Protein AF-A0A2G6D043-F1 (afdb_monomer_lite)

Structure (mmCIF, N/CA/C/O backbone):
data_AF-A0A2G6D043-F1
#
_entry.id   AF-A0A2G6D043-F1
#
loop_
_atom_site.group_PDB
_atom_site.id
_atom_site.type_symbol
_atom_site.label_atom_id
_atom_site.label_alt_id
_atom_site.label_comp_id
_atom_site.label_asym_id
_atom_site.label_entity_id
_atom_site.label_seq_id
_atom_site.pdbx_PDB_ins_code
_atom_site.Cartn_x
_atom_site.Cartn_y
_atom_site.Cartn_z
_atom_site.occupancy
_atom_site.B_iso_or_equiv
_atom_site.auth_seq_id
_atom_site.auth_comp_id
_atom_site.auth_asym_id
_atom_site.auth_atom_id
_atom_site.pdbx_PDB_model_num
ATOM 1 N N . MET A 1 1 ? 28.799 -18.979 -7.593 1.00 38.47 1 MET A N 1
ATOM 2 C CA . MET A 1 1 ? 29.351 -18.152 -8.686 1.00 38.47 1 MET A CA 1
ATOM 3 C C . MET A 1 1 ? 28.304 -18.105 -9.780 1.00 38.47 1 MET A C 1
ATOM 5 O O . MET A 1 1 ? 28.088 -19.126 -10.415 1.00 38.47 1 MET A O 1
ATOM 9 N N . GLN A 1 2 ? 27.586 -16.988 -9.928 1.00 41.03 2 GLN A N 1
ATOM 10 C CA . GLN A 1 2 ? 26.780 -16.764 -11.129 1.00 41.03 2 GLN A CA 1
ATOM 11 C C . GLN A 1 2 ? 27.764 -16.574 -12.282 1.00 41.03 2 GLN A C 1
ATOM 13 O O . GLN A 1 2 ? 28.622 -15.695 -12.222 1.00 41.03 2 GLN A O 1
ATOM 18 N N . THR A 1 3 ? 27.696 -17.442 -13.284 1.00 40.44 3 THR A N 1
ATOM 19 C CA . THR A 1 3 ? 28.324 -17.183 -14.575 1.00 40.44 3 THR A CA 1
ATOM 20 C C . THR A 1 3 ? 27.702 -15.899 -15.109 1.00 40.44 3 THR A C 1
ATOM 22 O O . THR A 1 3 ? 26.493 -15.847 -15.325 1.00 40.44 3 THR A O 1
ATOM 25 N N . PHE A 1 4 ? 28.503 -14.843 -15.259 1.00 45.12 4 PHE A N 1
ATOM 26 C CA . PHE A 1 4 ? 28.121 -13.713 -16.097 1.00 45.12 4 PHE A CA 1
ATOM 27 C C . PHE A 1 4 ? 27.940 -14.286 -17.504 1.00 45.12 4 PHE A C 1
ATOM 29 O O . PHE A 1 4 ? 28.920 -14.537 -18.205 1.00 45.12 4 PHE A O 1
ATOM 36 N N . ASN A 1 5 ? 26.699 -14.597 -17.874 1.00 60.41 5 ASN A N 1
ATOM 37 C CA . ASN A 1 5 ? 26.385 -14.905 -19.256 1.00 60.41 5 ASN A CA 1
ATOM 38 C C . ASN A 1 5 ? 26.592 -13.602 -20.016 1.00 60.41 5 ASN A C 1
ATOM 40 O O . ASN A 1 5 ? 25.910 -12.611 -19.746 1.00 60.41 5 ASN A O 1
ATOM 44 N N . TYR A 1 6 ? 27.583 -13.589 -20.904 1.00 62.97 6 TYR A N 1
ATOM 45 C CA . TYR A 1 6 ? 27.715 -12.504 -21.861 1.00 62.97 6 TYR A CA 1
ATOM 46 C C . TYR A 1 6 ? 26.389 -12.371 -22.619 1.00 62.97 6 TYR A C 1
ATOM 48 O O . TYR A 1 6 ? 25.783 -13.401 -22.928 1.00 62.97 6 TYR A O 1
ATOM 56 N N . PRO A 1 7 ? 25.911 -11.140 -22.870 1.00 73.62 7 PRO A N 1
ATOM 57 C CA . PRO A 1 7 ? 24.719 -10.953 -23.679 1.00 73.62 7 PRO A CA 1
ATOM 58 C C . PRO A 1 7 ? 24.947 -11.606 -25.040 1.00 73.62 7 PRO A C 1
ATOM 60 O O . PRO A 1 7 ? 26.028 -11.468 -25.620 1.00 73.62 7 PRO A O 1
ATOM 63 N N . ASP A 1 8 ? 23.937 -12.329 -25.521 1.00 82.12 8 ASP A N 1
ATOM 64 C CA . ASP A 1 8 ? 23.983 -12.919 -26.852 1.00 82.12 8 ASP A CA 1
ATOM 65 C C . ASP A 1 8 ? 24.236 -11.805 -27.867 1.00 82.12 8 ASP A C 1
ATOM 67 O O . ASP A 1 8 ? 23.548 -10.779 -27.877 1.00 82.12 8 ASP A O 1
ATOM 71 N N . ILE A 1 9 ? 25.271 -11.989 -28.688 1.00 83.50 9 ILE A N 1
ATOM 72 C CA . ILE A 1 9 ? 25.598 -11.030 -29.736 1.00 83.50 9 ILE A CA 1
ATOM 73 C C . ILE A 1 9 ? 24.473 -11.127 -30.772 1.00 83.50 9 ILE A C 1
ATOM 75 O O . ILE A 1 9 ? 24.285 -12.203 -31.344 1.00 83.50 9 ILE A O 1
ATOM 79 N N . PRO A 1 10 ? 23.712 -10.045 -31.006 1.00 83.31 10 PRO A N 1
ATOM 80 C CA . PRO A 1 10 ? 22.609 -10.072 -31.945 1.00 83.31 10 PRO A CA 1
ATOM 81 C C . PRO A 1 10 ? 23.137 -10.316 -33.357 1.00 83.31 10 PRO A C 1
ATOM 83 O O . PRO A 1 10 ? 24.161 -9.760 -33.770 1.00 83.31 10 PRO A O 1
ATOM 86 N N . GLU A 1 11 ? 22.404 -11.132 -34.107 1.00 86.62 11 GLU A N 1
ATOM 87 C CA . GLU A 1 11 ? 22.638 -11.304 -35.535 1.00 86.62 11 GLU A CA 1
ATOM 88 C C . GLU A 1 11 ? 22.505 -9.944 -36.248 1.00 86.62 11 GLU A C 1
ATOM 90 O O . GLU A 1 11 ? 21.675 -9.119 -35.848 1.00 86.62 11 GLU A O 1
ATOM 95 N N . PRO A 1 12 ? 23.253 -9.692 -37.338 1.00 85.88 12 PRO A N 1
ATOM 96 C CA . PRO A 1 12 ? 23.151 -8.446 -38.100 1.00 85.88 12 PRO A CA 1
ATOM 97 C C . PRO A 1 12 ? 21.708 -8.047 -38.452 1.00 85.88 12 PRO A C 1
ATOM 99 O O . PRO A 1 12 ? 21.357 -6.875 -38.372 1.00 85.88 12 PRO A O 1
ATOM 102 N N . ALA A 1 13 ? 20.847 -9.026 -38.757 1.00 86.75 13 ALA A N 1
ATOM 103 C CA . ALA A 1 13 ? 19.435 -8.829 -39.106 1.00 86.75 13 ALA A CA 1
ATOM 104 C C . ALA A 1 13 ? 18.555 -8.258 -37.985 1.00 86.75 13 ALA A C 1
ATOM 106 O O . ALA A 1 13 ? 17.437 -7.792 -38.251 1.00 86.75 13 ALA A O 1
ATOM 107 N N . GLU A 1 14 ? 19.036 -8.296 -36.745 1.00 86.19 14 GLU A N 1
ATOM 108 C CA . GLU A 1 14 ? 18.379 -7.698 -35.586 1.00 86.19 14 GLU A CA 1
ATOM 109 C C . GLU A 1 14 ? 18.854 -6.276 -35.290 1.00 86.19 14 GLU A C 1
ATOM 111 O O . GLU A 1 14 ? 18.197 -5.579 -34.521 1.00 86.19 14 GLU A O 1
ATOM 116 N N . LEU A 1 15 ? 19.968 -5.853 -35.891 1.00 88.50 15 LEU A N 1
ATOM 117 C CA . LEU A 1 15 ? 20.587 -4.560 -35.643 1.00 88.50 15 LEU A CA 1
ATOM 118 C C . LEU A 1 15 ? 20.152 -3.532 -36.683 1.00 88.50 15 LEU A C 1
ATOM 120 O O . LEU A 1 15 ? 20.184 -3.777 -37.894 1.00 88.50 15 LEU A O 1
ATOM 124 N N . THR A 1 16 ? 19.794 -2.352 -36.192 1.00 90.19 16 THR A N 1
ATOM 125 C CA . THR A 1 16 ? 19.441 -1.199 -37.016 1.00 90.19 16 THR A CA 1
ATOM 126 C C . THR A 1 16 ? 20.596 -0.206 -37.041 1.00 90.19 16 THR A C 1
ATOM 128 O O . THR A 1 16 ? 20.980 0.342 -36.005 1.00 90.19 16 THR A O 1
ATOM 131 N N . ILE A 1 17 ? 21.136 0.030 -38.236 1.00 90.62 17 ILE A N 1
ATOM 132 C CA . ILE A 1 17 ? 22.213 0.984 -38.492 1.00 90.62 17 ILE A CA 1
ATOM 133 C C . ILE A 1 17 ? 21.617 2.279 -39.036 1.00 90.62 17 ILE A C 1
ATOM 135 O O . ILE A 1 17 ? 20.932 2.257 -40.059 1.00 90.62 17 ILE A O 1
ATOM 139 N N . LEU A 1 18 ? 21.932 3.405 -38.396 1.00 89.56 18 LEU A N 1
ATOM 140 C CA . LEU A 1 18 ? 21.772 4.727 -39.001 1.00 89.56 18 LEU A CA 1
ATOM 141 C C . LEU A 1 18 ? 23.058 5.094 -39.741 1.00 89.56 18 LEU A C 1
ATOM 143 O O . LEU A 1 18 ? 24.099 5.255 -39.106 1.00 89.56 18 LEU A O 1
ATOM 147 N N . LEU A 1 19 ? 22.991 5.234 -41.062 1.00 88.19 19 LEU A N 1
ATOM 148 C CA . LEU A 1 19 ? 24.090 5.748 -41.875 1.00 88.19 19 LEU A CA 1
ATOM 149 C C . LEU A 1 19 ? 23.854 7.226 -42.178 1.00 88.19 19 LEU A C 1
ATOM 151 O O . LEU A 1 19 ? 22.889 7.592 -42.852 1.00 88.19 19 LEU A O 1
ATOM 155 N N . VAL A 1 20 ? 24.749 8.064 -41.670 1.00 84.50 20 VAL A N 1
ATOM 156 C CA . VAL A 1 20 ? 24.679 9.520 -41.777 1.00 84.50 20 VAL A CA 1
ATOM 157 C C . VAL A 1 20 ? 25.546 9.992 -42.933 1.00 84.50 20 VAL A C 1
ATOM 159 O O . VAL A 1 20 ? 26.687 9.549 -43.063 1.00 84.50 20 VAL A O 1
ATOM 162 N N . ASN A 1 21 ? 25.006 10.936 -43.710 1.00 74.81 21 ASN A N 1
ATOM 163 C CA . ASN A 1 21 ? 25.604 11.535 -44.902 1.00 74.81 21 ASN A CA 1
ATOM 164 C C . ASN A 1 21 ? 25.759 10.547 -46.077 1.00 74.81 21 ASN A C 1
ATOM 166 O O . ASN A 1 21 ? 26.801 10.462 -46.722 1.00 74.81 21 ASN A O 1
ATOM 170 N N . SER A 1 22 ? 24.695 9.799 -46.393 1.00 62.53 22 SER A N 1
ATOM 171 C CA . SER A 1 22 ? 24.727 8.738 -47.414 1.00 62.53 22 SER A CA 1
ATOM 172 C C . SER A 1 22 ? 24.758 9.220 -48.880 1.00 62.53 22 SER A C 1
ATOM 174 O O . SER A 1 22 ? 24.741 8.405 -49.802 1.00 62.53 22 SER A O 1
ATOM 176 N N . SER A 1 23 ? 24.825 10.526 -49.152 1.00 62.44 23 SER A N 1
ATOM 177 C CA . SER A 1 23 ? 24.846 11.069 -50.522 1.00 62.44 23 SER A CA 1
ATOM 178 C C . SER A 1 23 ? 26.251 11.337 -51.076 1.00 62.44 23 SER A C 1
ATOM 180 O O . SER A 1 23 ? 26.372 11.917 -52.155 1.00 62.44 23 SER A O 1
ATOM 182 N N . GLN A 1 24 ? 27.316 10.941 -50.369 1.00 66.19 24 GLN A N 1
ATOM 183 C CA . GLN A 1 24 ? 28.692 11.153 -50.834 1.00 66.19 24 GLN A CA 1
ATOM 184 C C . GLN A 1 24 ? 28.992 10.419 -52.149 1.00 66.19 24 GLN A C 1
ATOM 186 O O . GLN A 1 24 ? 28.557 9.284 -52.362 1.00 66.19 24 GLN A O 1
ATOM 191 N N . SER A 1 25 ? 29.768 11.076 -53.018 1.00 64.31 25 SER A N 1
ATOM 192 C CA . SER A 1 25 ? 30.173 10.556 -54.329 1.00 64.31 25 SER A CA 1
ATOM 193 C C . SER A 1 25 ? 31.160 9.388 -54.253 1.00 64.31 25 SER A C 1
ATOM 195 O O . SER A 1 25 ? 31.166 8.563 -55.164 1.00 64.31 25 SER A O 1
ATOM 197 N N . ASP A 1 26 ? 31.963 9.309 -53.187 1.00 68.81 26 ASP A N 1
ATOM 198 C CA . ASP A 1 26 ? 32.896 8.209 -52.906 1.00 68.81 26 ASP A CA 1
ATOM 199 C C . ASP A 1 26 ? 32.740 7.758 -51.438 1.00 68.81 26 ASP A C 1
ATOM 201 O O . ASP A 1 26 ? 33.397 8.300 -50.551 1.00 68.81 26 ASP A O 1
ATOM 205 N N . PRO A 1 27 ? 31.796 6.846 -51.137 1.00 76.50 27 PRO A N 1
ATOM 206 C CA . PRO A 1 27 ? 31.501 6.462 -49.761 1.00 76.50 27 PRO A CA 1
ATOM 207 C C . PRO A 1 27 ? 32.602 5.583 -49.161 1.00 76.50 27 PRO A C 1
ATOM 209 O O . PRO A 1 27 ? 32.996 4.569 -49.742 1.00 76.50 27 PRO A O 1
ATOM 212 N N . ILE A 1 28 ? 33.043 5.932 -47.950 1.00 77.19 28 ILE A N 1
ATOM 213 C CA . ILE A 1 28 ? 34.073 5.191 -47.206 1.00 77.19 28 ILE A CA 1
ATOM 214 C C . ILE A 1 28 ? 33.544 3.814 -46.774 1.00 77.19 28 ILE A C 1
ATOM 216 O O . ILE A 1 28 ? 34.269 2.816 -46.807 1.00 77.19 28 ILE A O 1
ATOM 220 N N . VAL A 1 29 ? 32.268 3.735 -46.397 1.00 82.44 29 VAL A N 1
ATOM 221 C CA . VAL A 1 29 ? 31.579 2.502 -46.025 1.00 82.44 29 VAL A CA 1
ATOM 222 C C . VAL A 1 29 ? 30.661 2.057 -47.162 1.00 82.44 29 VAL A C 1
ATOM 224 O O . VAL A 1 29 ? 29.702 2.720 -47.551 1.00 82.44 29 VAL A O 1
ATOM 227 N N . ASN A 1 30 ? 30.918 0.859 -47.687 1.00 83.12 30 ASN A N 1
ATOM 228 C CA . ASN A 1 30 ? 30.107 0.299 -48.762 1.00 83.12 30 ASN A CA 1
ATOM 229 C C . ASN A 1 30 ? 28.715 -0.129 -48.249 1.00 83.12 30 ASN A C 1
ATOM 231 O O . ASN A 1 30 ? 28.586 -1.109 -47.514 1.00 83.12 30 ASN A O 1
ATOM 235 N N . ARG A 1 31 ? 27.665 0.570 -48.695 1.00 84.44 31 ARG A N 1
ATOM 236 C CA . ARG A 1 31 ? 26.256 0.316 -48.328 1.00 84.44 31 ARG A CA 1
ATOM 237 C C . ARG A 1 31 ? 25.794 -1.091 -48.672 1.00 84.44 31 ARG A C 1
ATOM 239 O O . ARG A 1 31 ? 25.204 -1.764 -47.830 1.00 84.44 31 ARG A O 1
ATOM 246 N N . GLN A 1 32 ? 26.123 -1.558 -49.877 1.00 80.94 32 GLN A N 1
ATOM 247 C CA . GLN A 1 32 ? 25.756 -2.900 -50.325 1.00 80.94 32 GLN A CA 1
ATOM 248 C C . GLN A 1 32 ? 26.338 -3.956 -49.386 1.00 80.94 32 GLN A C 1
ATOM 250 O O . GLN A 1 32 ? 25.669 -4.924 -49.066 1.00 80.94 32 GLN A O 1
ATOM 255 N N . ARG A 1 33 ? 27.538 -3.725 -48.845 1.00 81.88 33 ARG A N 1
ATOM 256 C CA . ARG A 1 33 ? 28.165 -4.632 -47.880 1.00 81.88 33 ARG A CA 1
ATOM 257 C C . ARG A 1 33 ? 27.431 -4.693 -46.539 1.00 81.88 33 ARG A C 1
ATOM 259 O O . ARG A 1 33 ? 27.402 -5.755 -45.924 1.00 81.88 33 ARG A O 1
ATOM 266 N N . LEU A 1 34 ? 26.864 -3.581 -46.068 1.00 85.06 34 LEU A N 1
ATOM 267 C CA . LEU A 1 34 ? 26.033 -3.577 -44.858 1.00 85.06 34 LEU A CA 1
ATOM 268 C C . LEU A 1 34 ? 24.732 -4.355 -45.101 1.00 85.06 34 LEU A C 1
ATOM 270 O O . LEU A 1 34 ? 24.335 -5.171 -44.273 1.00 85.06 34 LEU A O 1
ATOM 274 N N . VAL A 1 35 ? 24.115 -4.167 -46.267 1.00 84.44 35 VAL A N 1
ATOM 275 C CA . VAL A 1 35 ? 22.902 -4.898 -46.659 1.00 84.44 35 VAL A CA 1
ATOM 276 C C . VAL A 1 35 ? 23.183 -6.393 -46.839 1.00 84.44 35 VAL A C 1
ATOM 278 O O . VAL A 1 35 ? 22.470 -7.218 -46.273 1.00 84.44 35 VAL A O 1
ATOM 281 N N . ASP A 1 36 ? 24.253 -6.755 -47.547 1.00 84.12 36 ASP A N 1
ATOM 282 C CA . ASP A 1 36 ? 24.693 -8.144 -47.749 1.00 84.12 36 ASP A CA 1
ATOM 283 C C . ASP A 1 36 ? 25.102 -8.806 -46.426 1.00 84.12 36 ASP A C 1
ATOM 285 O O . ASP A 1 36 ? 24.928 -10.009 -46.237 1.00 84.12 36 ASP A O 1
ATOM 289 N N . GLY A 1 37 ? 25.628 -8.009 -45.490 1.00 81.38 37 GLY A N 1
ATOM 290 C CA . GLY A 1 37 ? 25.906 -8.418 -44.118 1.00 81.38 37 GLY A CA 1
ATOM 291 C C . GLY A 1 37 ? 24.650 -8.653 -43.279 1.00 81.38 37 GLY A C 1
ATOM 292 O O . GLY A 1 37 ? 24.769 -9.192 -42.186 1.00 81.38 37 GLY A O 1
ATOM 293 N N . GLY A 1 38 ? 23.468 -8.282 -43.779 1.00 86.25 38 GLY A N 1
ATOM 294 C CA . GLY A 1 38 ? 22.169 -8.520 -43.156 1.00 86.25 38 GLY A CA 1
ATOM 295 C C . GLY A 1 38 ? 21.661 -7.387 -42.267 1.00 86.25 38 GLY A C 1
ATOM 296 O O . GLY A 1 38 ? 20.597 -7.543 -41.683 1.00 86.25 38 GLY A O 1
ATOM 297 N N . TYR A 1 39 ? 22.368 -6.261 -42.149 1.00 89.25 39 TYR A N 1
ATOM 298 C CA . TYR A 1 39 ? 21.954 -5.155 -41.280 1.00 89.25 39 TYR A CA 1
ATOM 299 C C . TYR A 1 39 ? 20.717 -4.424 -41.808 1.00 89.25 39 TYR A C 1
ATOM 301 O O . TYR A 1 39 ? 20.553 -4.234 -43.016 1.00 89.25 39 TYR A O 1
ATOM 309 N N . ARG A 1 40 ? 19.867 -3.931 -40.898 1.00 90.56 40 ARG A N 1
ATOM 310 C CA . ARG A 1 40 ? 18.771 -3.025 -41.270 1.00 90.56 40 ARG A CA 1
ATOM 311 C C . ARG A 1 40 ? 19.319 -1.614 -41.396 1.00 90.56 40 ARG A C 1
ATOM 313 O O . ARG A 1 40 ? 19.638 -0.984 -40.393 1.00 90.56 40 ARG A O 1
ATOM 320 N N . LEU A 1 41 ? 19.436 -1.130 -42.626 1.00 90.00 41 LEU A N 1
ATOM 321 C CA . LEU A 1 41 ? 20.003 0.182 -42.909 1.00 90.00 41 LEU A CA 1
ATOM 322 C C . LEU A 1 41 ? 18.908 1.250 -42.979 1.00 90.00 41 LEU A C 1
ATOM 324 O O . LEU A 1 41 ? 17.922 1.097 -43.699 1.00 90.00 41 LEU A O 1
ATOM 328 N N . ILE A 1 42 ? 19.106 2.340 -42.246 1.00 88.62 42 ILE A N 1
ATOM 329 C CA . ILE A 1 42 ? 18.344 3.580 -42.364 1.00 88.62 42 ILE A CA 1
ATOM 330 C C . ILE A 1 42 ? 19.342 4.669 -42.739 1.00 88.62 42 ILE A C 1
ATOM 332 O O . ILE A 1 42 ? 20.356 4.846 -42.070 1.00 88.62 42 ILE A O 1
ATOM 336 N N . GLU A 1 43 ? 19.062 5.384 -43.819 1.00 87.31 43 GLU A N 1
ATOM 337 C CA . GLU A 1 43 ? 19.954 6.406 -44.354 1.00 87.31 43 GLU A CA 1
ATOM 338 C C . GLU A 1 43 ? 19.428 7.808 -44.057 1.00 87.31 43 GLU A C 1
ATOM 340 O O . GLU A 1 43 ? 18.223 8.053 -44.120 1.00 87.31 43 GLU A O 1
ATOM 345 N N . CYS A 1 44 ? 20.342 8.728 -43.755 1.00 83.31 44 CYS A N 1
ATOM 346 C CA . CYS A 1 44 ? 20.042 10.138 -43.548 1.00 83.31 44 CYS A CA 1
ATOM 347 C C . CYS A 1 44 ? 21.047 10.992 -44.325 1.00 83.31 44 CYS A C 1
ATOM 349 O O . CYS A 1 44 ? 22.250 10.915 -44.079 1.00 83.31 44 CYS A O 1
ATOM 351 N N . THR A 1 45 ? 20.562 11.807 -45.262 1.00 74.75 45 THR A N 1
ATOM 352 C CA . THR A 1 45 ? 21.391 12.707 -46.085 1.00 74.75 45 THR A CA 1
ATOM 353 C C . THR A 1 45 ? 21.348 14.159 -45.615 1.00 74.75 45 THR A C 1
ATOM 355 O O . THR A 1 45 ? 22.228 14.932 -45.976 1.00 74.75 45 THR A O 1
ATOM 358 N N . ASP A 1 46 ? 20.338 14.534 -44.827 1.00 70.62 46 ASP A N 1
ATOM 359 C CA . ASP A 1 46 ? 20.156 15.890 -44.304 1.00 70.62 46 ASP A CA 1
ATOM 360 C C . ASP A 1 46 ? 20.695 15.985 -42.866 1.00 70.62 46 ASP A C 1
ATOM 362 O O . ASP A 1 46 ? 20.364 15.167 -42.003 1.00 70.62 46 ASP A O 1
ATOM 366 N N . THR A 1 47 ? 21.553 16.973 -42.607 1.00 64.38 47 THR A N 1
ATOM 367 C CA . THR A 1 47 ? 22.149 17.219 -41.287 1.00 64.38 47 THR A CA 1
ATOM 368 C C . THR A 1 47 ? 21.130 17.721 -40.262 1.00 64.38 47 THR A C 1
ATOM 370 O O . THR A 1 47 ? 21.325 17.517 -39.063 1.00 64.38 47 THR A O 1
ATOM 373 N N . VAL A 1 48 ? 20.028 18.335 -40.705 1.00 65.94 48 VAL A N 1
ATOM 374 C CA . VAL A 1 48 ? 18.942 18.808 -39.835 1.00 65.94 48 VAL A CA 1
ATOM 375 C C . VAL A 1 48 ? 18.074 17.639 -39.373 1.00 65.94 48 VAL A C 1
ATOM 377 O O . VAL A 1 48 ? 17.822 17.496 -38.173 1.00 65.94 48 VAL A O 1
ATOM 380 N N . ASP A 1 49 ? 17.674 16.763 -40.299 1.00 68.12 49 ASP A N 1
ATOM 381 C CA . ASP A 1 49 ? 16.912 15.551 -39.970 1.00 68.12 49 ASP A CA 1
ATOM 382 C C . ASP A 1 49 ? 17.738 14.615 -39.083 1.00 68.12 49 ASP A C 1
ATOM 384 O O . ASP A 1 49 ? 17.213 14.018 -38.138 1.00 68.12 49 ASP A O 1
ATOM 388 N N . PHE A 1 50 ? 19.053 14.568 -39.306 1.00 69.12 50 PHE A N 1
ATOM 389 C CA . PHE A 1 50 ? 19.983 13.771 -38.522 1.00 69.12 50 PHE A CA 1
ATOM 390 C C . PHE A 1 50 ? 19.873 14.032 -37.007 1.00 69.12 50 PHE A C 1
ATOM 392 O O . PHE A 1 50 ? 19.710 13.081 -36.242 1.00 69.12 50 PHE A O 1
ATOM 399 N N . SER A 1 51 ? 19.912 15.293 -36.559 1.00 66.88 51 SER A N 1
ATOM 400 C CA . SER A 1 51 ? 19.879 15.618 -35.122 1.00 66.88 51 SER A CA 1
ATOM 401 C C . SER A 1 51 ? 18.577 15.181 -34.448 1.00 66.88 51 SER A C 1
ATOM 403 O O . SER A 1 51 ? 18.572 14.835 -33.266 1.00 66.88 51 SER A O 1
ATOM 405 N N . SER A 1 52 ? 17.475 15.149 -35.203 1.00 71.19 52 SER A N 1
ATOM 406 C CA . SER A 1 52 ? 16.193 14.636 -34.716 1.00 71.19 52 SER A CA 1
ATOM 407 C C . SER A 1 52 ? 16.160 13.104 -34.672 1.00 71.19 52 SER A C 1
ATOM 409 O O . SER A 1 52 ? 15.694 12.527 -33.691 1.00 71.19 52 SER A O 1
ATOM 411 N N . MET A 1 53 ? 16.727 12.440 -35.684 1.00 74.44 53 MET A N 1
ATOM 412 C CA . MET A 1 53 ? 16.751 10.982 -35.789 1.00 74.44 53 MET A CA 1
ATOM 413 C C . MET A 1 53 ? 17.725 10.344 -34.799 1.00 74.44 53 MET A C 1
ATOM 415 O O . MET A 1 53 ? 17.380 9.360 -34.154 1.00 74.44 53 MET A O 1
ATOM 419 N N . ALA A 1 54 ? 18.929 10.888 -34.635 1.00 66.75 54 ALA A N 1
ATOM 420 C CA . ALA A 1 54 ? 19.951 10.304 -33.767 1.00 66.75 54 ALA A CA 1
ATOM 421 C C . ALA A 1 54 ? 19.573 10.325 -32.281 1.00 66.75 54 ALA A C 1
ATOM 423 O O . ALA A 1 54 ? 20.070 9.508 -31.507 1.00 66.75 54 ALA A O 1
ATOM 424 N N . ALA A 1 55 ? 18.674 11.232 -31.894 1.00 66.81 55 ALA A N 1
ATOM 425 C CA . ALA A 1 55 ? 18.089 11.286 -30.561 1.00 66.81 55 ALA A CA 1
ATOM 426 C C . ALA A 1 55 ? 17.069 10.159 -30.308 1.00 66.81 55 ALA A C 1
ATOM 428 O O . ALA A 1 55 ? 16.724 9.884 -29.157 1.00 66.81 55 ALA A O 1
ATOM 429 N N . GLU A 1 56 ? 16.573 9.490 -31.354 1.00 68.94 56 GLU A N 1
ATOM 430 C CA . GLU A 1 56 ? 15.634 8.388 -31.192 1.00 68.94 56 GLU A CA 1
ATOM 431 C C . GLU A 1 56 ? 16.349 7.106 -30.723 1.00 68.94 56 GLU A C 1
ATOM 433 O O . GLU A 1 56 ? 17.301 6.643 -31.356 1.00 68.94 56 GLU A O 1
ATOM 438 N N . PRO A 1 57 ? 15.845 6.424 -29.679 1.00 66.38 57 PRO A N 1
ATOM 439 C CA . PRO A 1 57 ? 16.481 5.237 -29.102 1.00 66.38 57 PRO A CA 1
ATOM 440 C C . PRO A 1 57 ? 16.317 3.961 -29.955 1.00 66.38 57 PRO A C 1
ATOM 442 O O . PRO A 1 57 ? 16.448 2.854 -29.435 1.00 66.38 57 PRO A O 1
ATOM 445 N N . LYS A 1 58 ? 15.993 4.080 -31.249 1.00 80.50 58 LYS A N 1
ATOM 446 C CA . LYS A 1 58 ? 15.702 2.944 -32.144 1.00 80.50 58 LYS A CA 1
ATOM 447 C C . LYS A 1 58 ? 16.923 2.389 -32.880 1.00 80.50 58 LYS A C 1
ATOM 449 O O . LYS A 1 58 ? 16.814 1.339 -33.502 1.00 80.50 58 LYS A O 1
ATOM 454 N N . PHE A 1 59 ? 18.048 3.098 -32.840 1.00 86.56 59 PHE A N 1
ATOM 455 C CA . PHE A 1 59 ? 19.271 2.705 -33.533 1.00 86.56 59 PHE A CA 1
ATOM 456 C C . PHE A 1 59 ? 20.212 1.950 -32.601 1.00 86.56 59 PHE A C 1
ATOM 458 O O . PHE A 1 59 ? 20.396 2.336 -31.443 1.00 86.56 59 PHE A O 1
ATOM 465 N N . ASP A 1 60 ? 20.805 0.881 -33.122 1.00 87.31 60 ASP A N 1
ATOM 466 C CA . ASP A 1 60 ? 21.745 0.038 -32.387 1.00 87.31 60 ASP A CA 1
ATOM 467 C C . ASP A 1 60 ? 23.199 0.408 -32.696 1.00 87.31 60 ASP A C 1
ATOM 469 O O . ASP A 1 60 ? 24.071 0.248 -31.847 1.00 87.31 60 ASP A O 1
ATOM 473 N N . ILE A 1 61 ? 23.460 0.904 -33.908 1.00 89.12 61 ILE A N 1
ATOM 474 C CA . ILE A 1 61 ? 24.768 1.389 -34.357 1.00 89.12 61 ILE A CA 1
ATOM 475 C C . ILE A 1 61 ? 24.543 2.644 -35.203 1.00 89.12 61 ILE A C 1
ATOM 477 O O . ILE A 1 61 ? 23.599 2.715 -35.993 1.00 89.12 61 ILE A O 1
ATOM 481 N N . ILE A 1 62 ? 25.430 3.623 -35.072 1.00 88.12 62 ILE A N 1
ATOM 482 C CA . ILE A 1 62 ? 25.453 4.807 -35.931 1.00 88.12 62 ILE A CA 1
ATOM 483 C C . ILE A 1 62 ? 26.765 4.820 -36.698 1.00 88.12 62 ILE A C 1
ATOM 485 O O . ILE A 1 62 ? 27.830 4.643 -36.118 1.00 88.12 62 ILE A O 1
ATOM 489 N N . ILE A 1 63 ? 26.698 5.023 -38.006 1.00 89.12 63 ILE A N 1
ATOM 490 C CA . ILE A 1 63 ? 27.868 5.210 -38.857 1.00 89.12 63 ILE A CA 1
ATOM 491 C C . ILE A 1 63 ? 27.811 6.628 -39.401 1.00 89.12 63 ILE A C 1
ATOM 493 O O . ILE A 1 63 ? 26.825 7.019 -40.021 1.00 89.12 63 ILE A O 1
ATOM 497 N N . VAL A 1 64 ? 28.871 7.389 -39.159 1.00 86.75 64 VAL A N 1
ATOM 498 C CA . VAL A 1 64 ? 28.992 8.777 -39.589 1.00 86.75 64 VAL A CA 1
ATOM 499 C C . VAL A 1 64 ? 30.085 8.890 -40.636 1.00 86.75 64 VAL A C 1
ATOM 501 O O . VAL A 1 64 ? 31.253 8.631 -40.344 1.00 86.75 64 VAL A O 1
ATOM 504 N N . GLU A 1 65 ? 29.697 9.308 -41.839 1.00 85.69 65 GLU A N 1
ATOM 505 C CA . GLU A 1 65 ? 30.611 9.702 -42.912 1.00 85.69 65 GLU A CA 1
ATOM 506 C C . GLU A 1 65 ? 30.653 11.243 -42.961 1.00 85.69 65 GLU A C 1
ATOM 508 O O . GLU A 1 65 ? 29.797 11.868 -43.585 1.00 85.69 65 GLU A O 1
ATOM 513 N N . PRO A 1 66 ? 31.571 11.930 -42.261 1.00 79.38 66 PRO A N 1
ATOM 514 C CA . PRO A 1 66 ? 31.633 13.389 -42.325 1.00 79.38 66 PRO A CA 1
ATOM 515 C C . PRO A 1 66 ? 31.959 13.872 -43.752 1.00 79.38 66 PRO A C 1
ATOM 517 O O . PRO A 1 66 ? 32.607 13.145 -44.509 1.00 79.38 66 PRO A O 1
ATOM 520 N N . PRO A 1 67 ? 31.530 15.087 -44.141 1.00 76.50 67 PRO A N 1
ATOM 521 C CA . PRO A 1 67 ? 31.922 15.681 -45.420 1.00 76.50 67 PRO A CA 1
ATOM 522 C C . PRO A 1 67 ? 33.443 15.906 -45.496 1.00 76.50 67 PRO A C 1
ATOM 524 O O . PRO A 1 67 ? 34.088 16.117 -44.472 1.00 76.50 67 PRO A O 1
ATOM 527 N N . GLU A 1 68 ? 34.013 15.898 -46.708 1.00 71.75 68 GLU A N 1
ATOM 528 C CA . GLU A 1 68 ? 35.454 16.146 -46.919 1.00 71.75 68 GLU A CA 1
ATOM 529 C C . GLU A 1 68 ? 35.877 17.571 -46.518 1.00 71.75 68 GLU A C 1
ATOM 531 O O . GLU A 1 68 ? 36.996 17.784 -46.056 1.00 71.75 68 GLU A O 1
ATOM 536 N N . GLU A 1 69 ? 34.971 18.542 -46.661 1.00 70.69 69 GLU A N 1
ATOM 537 C CA . GLU A 1 69 ? 35.165 19.936 -46.263 1.00 70.69 69 GLU A CA 1
ATOM 538 C C . GLU A 1 69 ? 34.258 20.291 -45.071 1.00 70.69 69 GLU A C 1
ATOM 540 O O . GLU A 1 69 ? 33.124 19.824 -44.972 1.00 70.69 69 GLU A O 1
ATOM 545 N N . ASN A 1 70 ? 34.732 21.173 -44.183 1.00 72.06 70 ASN A N 1
ATOM 546 C CA . ASN A 1 70 ? 33.971 21.704 -43.040 1.00 72.06 70 ASN A CA 1
ATOM 547 C C . ASN A 1 70 ? 33.509 20.654 -41.992 1.00 72.06 70 ASN A C 1
ATOM 549 O O . ASN A 1 70 ? 32.417 20.761 -41.426 1.00 72.06 70 ASN A O 1
ATOM 553 N N . VAL A 1 71 ? 34.363 19.673 -41.669 1.00 71.81 71 VAL A N 1
ATOM 554 C CA . VAL A 1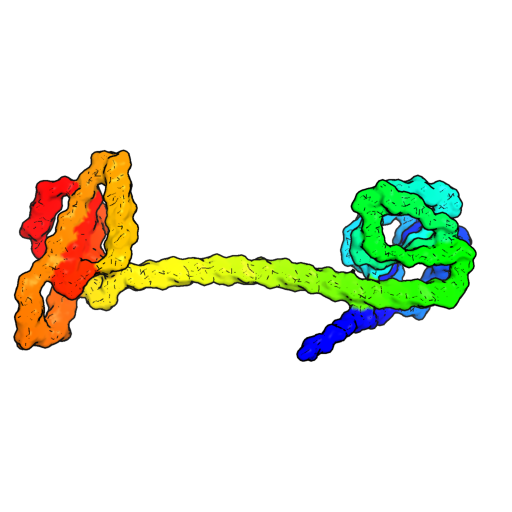 71 ? 34.120 18.657 -40.617 1.00 71.81 71 VAL A CA 1
ATOM 555 C C . VAL A 1 71 ? 33.797 19.294 -39.257 1.00 71.81 71 VAL A C 1
ATOM 557 O O . VAL A 1 71 ? 32.906 18.826 -38.547 1.00 71.81 71 VAL A O 1
ATOM 560 N N . ALA A 1 72 ? 34.486 20.381 -38.896 1.00 69.38 72 ALA A N 1
ATOM 561 C CA . ALA A 1 72 ? 34.269 21.083 -37.631 1.00 69.38 72 ALA A CA 1
ATOM 562 C C . ALA A 1 72 ? 32.844 21.655 -37.508 1.00 69.38 72 ALA A C 1
ATOM 564 O O . ALA A 1 72 ? 32.212 21.478 -36.467 1.00 69.38 72 ALA A O 1
ATOM 565 N N . GLY A 1 73 ? 32.317 22.272 -38.575 1.00 70.38 73 GLY A N 1
ATOM 566 C CA . GLY A 1 73 ? 30.937 22.769 -38.617 1.00 70.38 73 GLY A CA 1
ATOM 567 C C . GLY A 1 73 ? 29.906 21.640 -38.573 1.00 70.38 73 GLY A C 1
ATOM 568 O O . GLY A 1 73 ? 28.922 21.719 -37.844 1.00 70.38 73 GLY A O 1
ATOM 569 N N . PHE A 1 74 ? 30.178 20.532 -39.269 1.00 73.69 74 PHE A N 1
ATOM 570 C CA . PHE A 1 74 ? 29.347 19.331 -39.176 1.00 73.69 74 PHE A CA 1
ATOM 571 C C . PHE A 1 74 ? 29.272 18.802 -37.732 1.00 73.69 74 PHE A C 1
ATOM 573 O O . PHE A 1 74 ? 28.197 18.449 -37.259 1.00 73.69 74 PHE A O 1
ATOM 580 N N . CYS A 1 75 ? 30.391 18.796 -37.002 1.00 69.50 75 CYS A N 1
ATOM 581 C CA . CYS A 1 75 ? 30.437 18.315 -35.619 1.00 69.50 75 CYS A CA 1
ATOM 582 C C . CYS A 1 75 ? 29.792 19.267 -34.608 1.00 69.50 75 CYS A C 1
ATOM 584 O O . CYS A 1 75 ? 29.248 18.789 -33.615 1.00 69.50 75 CYS A O 1
ATOM 586 N N . SER A 1 76 ? 29.845 20.588 -34.822 1.00 68.12 76 SER A N 1
ATOM 587 C CA . SER A 1 76 ? 29.203 21.554 -33.917 1.00 68.12 76 SER A CA 1
ATOM 588 C C . SER A 1 76 ? 27.677 21.459 -33.939 1.00 68.12 76 SER A C 1
ATOM 590 O O . SER A 1 76 ? 27.028 21.637 -32.901 1.00 68.12 76 SER A O 1
ATOM 592 N N . ASP A 1 77 ? 27.123 21.136 -35.107 1.00 66.19 77 ASP A N 1
ATOM 593 C CA . ASP A 1 77 ? 25.683 20.976 -35.319 1.00 66.19 77 ASP A CA 1
ATOM 594 C C . ASP A 1 77 ? 25.184 19.583 -34.898 1.00 66.19 77 ASP A C 1
ATOM 596 O O . ASP A 1 77 ? 23.986 19.374 -34.688 1.00 66.19 77 ASP A O 1
ATOM 600 N N . TYR A 1 78 ? 26.106 18.637 -34.716 1.00 67.31 78 TYR A N 1
ATOM 601 C CA . TYR A 1 78 ? 25.821 17.261 -34.338 1.00 67.31 78 TYR A CA 1
ATOM 602 C C . TYR A 1 78 ? 25.604 17.132 -32.823 1.00 67.31 78 TYR A C 1
ATOM 604 O O . TYR A 1 78 ? 26.389 17.609 -31.998 1.00 67.31 78 TYR A O 1
ATOM 612 N N . ARG A 1 79 ? 24.537 16.433 -32.429 1.00 68.81 79 ARG A N 1
ATOM 613 C CA . ARG A 1 79 ? 24.347 15.955 -31.053 1.00 68.81 79 ARG A CA 1
ATOM 614 C C . ARG A 1 79 ? 24.549 14.453 -31.027 1.00 68.81 79 ARG A C 1
ATOM 616 O O . ARG A 1 79 ? 23.780 13.702 -31.621 1.00 68.81 79 ARG A O 1
ATOM 623 N N . PHE A 1 80 ? 25.623 14.030 -30.371 1.00 67.81 80 PHE A N 1
ATOM 624 C CA . PHE A 1 80 ? 25.957 12.621 -30.267 1.00 67.81 80 PHE A CA 1
ATOM 625 C C . PHE A 1 80 ? 25.036 11.940 -29.258 1.00 67.81 80 PHE A C 1
ATOM 627 O O . PHE A 1 80 ? 24.876 12.459 -28.156 1.00 67.81 80 PHE A O 1
ATOM 634 N N . PRO A 1 81 ? 24.407 10.805 -29.610 1.00 67.94 81 PRO A N 1
ATOM 635 C CA . PRO A 1 81 ? 23.653 10.044 -28.631 1.00 67.94 81 PRO A CA 1
ATOM 636 C C . PRO A 1 81 ? 24.614 9.468 -27.595 1.00 67.94 81 PRO A C 1
ATOM 638 O O . PRO A 1 81 ? 25.623 8.861 -27.951 1.00 67.94 81 PRO A O 1
ATOM 641 N N . ASP A 1 82 ? 24.270 9.625 -26.318 1.00 65.62 82 ASP A N 1
ATOM 642 C CA . ASP A 1 82 ? 25.174 9.287 -25.214 1.00 65.62 82 ASP A CA 1
ATOM 643 C C . ASP A 1 82 ? 25.569 7.801 -25.200 1.00 65.62 82 ASP A C 1
ATOM 645 O O . ASP A 1 82 ? 26.717 7.469 -24.921 1.00 65.62 82 ASP A O 1
ATOM 649 N N . LYS A 1 83 ? 24.639 6.900 -25.549 1.00 73.88 83 LYS A N 1
ATOM 650 C CA . LYS A 1 83 ? 24.772 5.447 -25.319 1.00 73.88 83 LYS A CA 1
ATOM 651 C C . LYS A 1 83 ? 24.732 4.576 -26.581 1.00 73.88 83 LYS A C 1
ATOM 653 O O . LYS A 1 83 ? 24.667 3.355 -26.457 1.00 73.88 83 LYS A O 1
ATOM 658 N N . THR A 1 84 ? 24.689 5.151 -27.784 1.00 82.00 84 THR A N 1
ATOM 659 C CA . THR A 1 84 ? 24.621 4.352 -29.023 1.00 82.00 84 THR A CA 1
ATOM 660 C C . THR A 1 84 ? 26.017 4.230 -29.641 1.00 82.00 84 THR A C 1
ATOM 662 O O . THR A 1 84 ? 26.620 5.263 -29.934 1.00 82.00 84 THR A O 1
ATOM 665 N N . PRO A 1 85 ? 26.535 3.005 -29.867 1.00 86.94 85 PRO A N 1
ATOM 666 C CA . PRO A 1 85 ? 27.840 2.788 -30.487 1.00 86.94 85 PRO A CA 1
ATOM 667 C C . PRO A 1 85 ? 27.972 3.492 -31.840 1.00 86.94 85 PRO A C 1
ATOM 669 O O . PRO A 1 85 ? 27.102 3.354 -32.706 1.00 86.94 85 PRO A O 1
ATOM 672 N N . LEU A 1 86 ? 29.083 4.204 -32.036 1.00 87.25 86 LEU A N 1
ATOM 673 C CA . LEU A 1 86 ? 29.315 5.020 -33.224 1.00 87.25 86 LEU A CA 1
ATOM 674 C C . LEU A 1 86 ? 30.589 4.614 -33.971 1.00 87.25 86 LEU A C 1
ATOM 676 O O . LEU A 1 86 ? 31.659 4.478 -33.378 1.00 87.25 86 LEU A O 1
ATOM 680 N N . LEU A 1 87 ? 30.481 4.471 -35.291 1.00 89.50 87 LEU A N 1
ATOM 681 C CA . LEU A 1 87 ? 31.605 4.391 -36.217 1.00 89.50 87 LEU A CA 1
ATOM 682 C C . LEU A 1 87 ? 31.806 5.747 -36.885 1.00 89.50 87 LEU A C 1
ATOM 684 O O . LEU A 1 87 ? 30.923 6.231 -37.589 1.00 89.50 87 LEU A O 1
ATOM 688 N N . TRP A 1 88 ? 32.981 6.329 -36.708 1.00 87.12 88 TRP A N 1
ATOM 689 C CA . TRP A 1 88 ? 33.399 7.529 -37.410 1.00 87.12 88 TRP A CA 1
ATOM 690 C C . TRP A 1 88 ? 34.283 7.151 -38.597 1.00 87.12 88 TRP A C 1
ATOM 692 O O . TRP A 1 88 ? 35.416 6.698 -38.422 1.00 87.12 88 TRP A O 1
ATOM 702 N N . ALA A 1 89 ? 33.766 7.334 -39.808 1.00 86.81 89 ALA A N 1
ATOM 703 C CA . ALA A 1 89 ? 34.433 6.986 -41.052 1.00 86.81 89 ALA A CA 1
ATOM 704 C C . ALA A 1 89 ? 34.884 8.256 -41.788 1.00 86.81 89 ALA A C 1
ATOM 706 O O . ALA A 1 89 ? 34.256 8.654 -42.760 1.00 86.81 89 ALA A O 1
ATOM 707 N N . GLY A 1 90 ? 35.955 8.911 -41.321 1.00 78.69 90 GLY A N 1
ATOM 708 C CA . GLY A 1 90 ? 36.459 10.152 -41.921 1.00 78.69 90 GLY A CA 1
ATOM 709 C C . GLY A 1 90 ? 37.905 10.507 -41.536 1.00 78.69 90 GLY A C 1
ATOM 710 O O . GLY A 1 90 ? 38.430 9.951 -40.571 1.00 78.69 90 GLY A O 1
ATOM 711 N N . PRO A 1 91 ? 38.561 11.413 -42.290 1.00 64.50 91 PRO A N 1
ATOM 712 C CA . PRO A 1 91 ? 40.009 11.663 -42.223 1.00 64.50 91 PRO A CA 1
ATOM 713 C C . PRO A 1 91 ? 40.478 12.497 -41.019 1.00 64.50 91 PRO A C 1
ATOM 715 O O . PRO A 1 91 ? 41.665 12.480 -40.697 1.00 64.50 91 PRO A O 1
ATOM 718 N N . GLU A 1 92 ? 39.574 13.196 -40.336 1.00 63.53 92 GLU A N 1
ATOM 719 C CA . GLU A 1 92 ? 39.868 13.937 -39.108 1.00 63.53 92 GLU A CA 1
ATOM 720 C C . GLU A 1 92 ? 39.200 13.229 -37.930 1.00 63.53 92 GLU A C 1
ATOM 722 O O . GLU A 1 92 ? 38.083 12.737 -38.071 1.00 63.53 92 GLU A O 1
ATOM 727 N N . GLN A 1 93 ? 39.876 13.157 -36.780 1.00 64.94 93 GLN A N 1
ATOM 728 C CA . GLN A 1 93 ? 39.219 12.944 -35.491 1.00 64.94 93 GLN A CA 1
ATOM 729 C C . GLN A 1 93 ? 38.774 14.335 -35.061 1.00 64.94 93 GLN A C 1
ATOM 731 O O . GLN A 1 93 ? 39.644 15.118 -34.670 1.00 64.94 93 GLN A O 1
ATOM 736 N N . PRO A 1 94 ? 37.492 14.710 -35.200 1.00 56.88 94 PRO A N 1
ATOM 737 C CA . PRO A 1 94 ? 37.090 16.051 -34.829 1.00 56.88 94 PRO A CA 1
ATOM 738 C C . PRO A 1 94 ? 37.533 16.365 -33.408 1.00 56.88 94 PRO A C 1
ATOM 740 O O . PRO A 1 94 ? 37.623 15.481 -32.550 1.00 56.88 94 PRO A O 1
ATOM 743 N N . GLU A 1 95 ? 37.646 17.647 -33.101 1.00 54.81 95 GLU A N 1
ATOM 744 C CA . GLU A 1 95 ? 37.660 18.160 -31.730 1.00 54.81 95 GLU A CA 1
ATOM 745 C C . GLU A 1 95 ? 36.297 17.944 -31.013 1.00 54.81 95 GLU A C 1
ATOM 747 O O . GLU A 1 95 ? 35.903 18.717 -30.139 1.00 54.81 95 GLU A O 1
ATOM 752 N N . LEU A 1 96 ? 35.605 16.838 -31.339 1.00 52.75 96 LEU A N 1
ATOM 753 C CA . LEU A 1 96 ? 34.489 16.145 -30.671 1.00 52.75 96 LEU A CA 1
ATOM 754 C C . LEU A 1 96 ? 34.590 16.152 -29.141 1.00 52.75 96 LEU A C 1
ATOM 756 O O . LEU A 1 96 ? 33.604 15.981 -28.431 1.00 52.75 96 LEU A O 1
ATOM 760 N N . MET A 1 97 ? 35.807 16.312 -28.632 1.00 48.91 97 MET A N 1
ATOM 761 C CA . MET A 1 97 ? 36.185 16.237 -27.233 1.00 48.91 97 MET A CA 1
ATOM 762 C C . MET A 1 97 ? 35.910 17.531 -26.445 1.00 48.91 97 MET A C 1
ATOM 764 O O . MET A 1 97 ? 36.071 17.511 -25.225 1.00 48.91 97 MET A O 1
ATOM 768 N N . SER A 1 98 ? 35.527 18.642 -27.087 1.00 48.66 98 SER A N 1
ATOM 769 C CA . SER A 1 98 ? 35.357 19.948 -26.421 1.00 48.66 98 SER A CA 1
ATOM 770 C C . SER A 1 98 ? 33.933 20.261 -25.927 1.00 48.66 98 SER A C 1
ATOM 772 O O . SER A 1 98 ? 33.754 21.259 -25.231 1.00 48.66 98 SER A O 1
ATOM 774 N N . SER A 1 99 ? 32.934 19.416 -26.223 1.00 50.09 99 SER A N 1
ATOM 775 C CA . SER A 1 99 ? 31.537 19.613 -25.791 1.00 50.09 99 SER A CA 1
ATOM 776 C C . SER A 1 99 ? 31.109 18.663 -24.658 1.00 50.09 99 SER A C 1
ATOM 778 O O . SER A 1 99 ? 31.680 17.587 -24.483 1.00 50.09 99 SER A O 1
ATOM 780 N N . GLU A 1 100 ? 30.090 19.068 -23.889 1.00 51.88 100 GLU A N 1
ATOM 781 C CA . GLU A 1 100 ? 29.544 18.355 -22.717 1.00 51.88 100 GLU A CA 1
ATOM 782 C C . GLU A 1 100 ? 28.851 17.013 -23.042 1.00 51.88 100 GLU A C 1
ATOM 784 O O . GLU A 1 100 ? 28.544 16.258 -22.125 1.00 51.88 100 GLU A O 1
ATOM 789 N N . THR A 1 101 ? 28.634 16.677 -24.319 1.00 53.12 101 THR A N 1
ATOM 790 C CA . THR A 1 101 ? 27.975 15.431 -24.768 1.00 53.12 101 THR A CA 1
ATOM 791 C C . THR A 1 101 ? 28.940 14.608 -25.614 1.00 53.12 101 THR A C 1
ATOM 793 O O . THR A 1 101 ? 28.891 14.590 -26.845 1.00 53.12 101 THR A O 1
ATOM 796 N N . ARG A 1 102 ? 29.895 13.960 -24.940 1.00 58.94 102 ARG A N 1
ATOM 797 C CA . ARG A 1 102 ? 30.786 12.997 -25.589 1.00 58.94 102 ARG A CA 1
ATOM 798 C C . ARG A 1 102 ? 30.044 11.666 -25.750 1.00 58.94 102 ARG A C 1
ATOM 800 O O . ARG A 1 102 ? 29.614 11.126 -24.734 1.00 58.94 102 ARG A O 1
ATOM 807 N N . PRO A 1 103 ? 29.957 11.097 -26.965 1.00 66.25 103 PRO A N 1
ATOM 808 C CA . PRO A 1 103 ? 29.489 9.724 -27.126 1.00 66.25 103 PRO A CA 1
ATOM 809 C C . PRO A 1 103 ? 30.382 8.788 -26.307 1.00 66.25 103 PRO A C 1
ATOM 811 O O . PRO A 1 103 ? 31.609 8.836 -26.432 1.00 66.25 103 PRO A O 1
ATOM 814 N N . GLU A 1 104 ? 29.781 7.928 -25.483 1.00 67.75 104 GLU A N 1
ATOM 815 C CA . GLU A 1 104 ? 30.533 7.013 -24.614 1.00 67.75 104 GLU A CA 1
ATOM 816 C C . GLU A 1 104 ? 31.370 6.004 -25.416 1.00 67.75 104 GLU A C 1
ATOM 818 O O . GLU A 1 104 ? 32.331 5.431 -24.899 1.00 67.75 104 GLU A O 1
ATOM 823 N N . MET A 1 105 ? 31.023 5.790 -26.690 1.00 76.81 105 MET A N 1
ATOM 824 C CA . MET A 1 105 ? 31.583 4.718 -27.492 1.00 76.81 105 MET A CA 1
ATOM 825 C C . MET A 1 105 ? 31.712 5.081 -28.970 1.00 76.81 105 MET A C 1
ATOM 827 O O . MET A 1 105 ? 30.767 4.965 -29.751 1.00 76.81 105 MET A O 1
ATOM 831 N N . VAL A 1 106 ? 32.926 5.475 -29.355 1.00 83.81 106 VAL A N 1
ATOM 832 C CA . VAL A 1 106 ? 33.283 5.808 -30.737 1.00 83.81 106 VAL A CA 1
ATOM 833 C C . VAL A 1 106 ? 34.451 4.955 -31.197 1.00 83.81 106 VAL A C 1
ATOM 835 O O . VAL A 1 106 ? 35.480 4.878 -30.526 1.00 83.81 106 VAL A O 1
ATOM 838 N N . ILE A 1 107 ? 34.305 4.354 -32.373 1.00 87.88 107 ILE A N 1
ATOM 839 C CA . ILE A 1 107 ? 35.395 3.736 -33.122 1.00 87.88 107 ILE A CA 1
ATOM 840 C C . ILE A 1 107 ? 35.716 4.633 -34.314 1.00 87.88 107 ILE A C 1
ATOM 842 O O . ILE A 1 107 ? 34.815 5.035 -35.044 1.00 87.88 107 ILE A O 1
ATOM 846 N N . PHE A 1 108 ? 36.996 4.927 -34.524 1.00 86.69 108 PHE A N 1
ATOM 847 C CA . PHE A 1 108 ? 37.470 5.736 -35.645 1.00 86.69 108 PHE A CA 1
ATOM 848 C C . PHE A 1 108 ? 38.101 4.843 -36.712 1.00 86.69 108 PHE A C 1
ATOM 850 O O . PHE A 1 108 ? 38.914 3.978 -36.385 1.00 86.69 108 PHE A O 1
ATOM 857 N N . CYS A 1 109 ? 37.753 5.072 -37.975 1.00 85.94 109 CYS A N 1
ATOM 858 C CA . CYS A 1 109 ? 38.447 4.474 -39.111 1.00 85.94 109 CYS A CA 1
ATOM 859 C C . CYS A 1 109 ? 39.763 5.205 -39.412 1.00 85.94 109 CYS A C 1
ATOM 861 O O . CYS A 1 109 ? 39.911 6.401 -39.155 1.00 85.94 109 CYS A O 1
ATOM 863 N N . SER A 1 110 ? 40.710 4.484 -40.004 1.00 82.50 110 SER A N 1
ATOM 864 C CA . SER A 1 110 ? 41.930 5.033 -40.579 1.00 82.50 110 SER A CA 1
ATOM 865 C C . SER A 1 110 ? 41.638 5.866 -41.836 1.00 82.50 110 SER A C 1
ATOM 867 O O . SER A 1 110 ? 40.549 5.820 -42.412 1.00 82.50 110 SER A O 1
ATOM 869 N N . ASN A 1 111 ? 42.620 6.657 -42.276 1.00 73.81 111 ASN A N 1
ATOM 870 C CA . ASN A 1 111 ? 42.505 7.424 -43.513 1.00 73.81 111 ASN A CA 1
ATOM 871 C C . ASN A 1 111 ? 42.557 6.459 -44.716 1.00 73.81 111 ASN A C 1
ATOM 873 O O . ASN A 1 111 ? 43.632 5.961 -45.050 1.00 73.81 111 ASN A O 1
ATOM 877 N N . LYS A 1 112 ? 41.394 6.220 -45.343 1.00 76.75 112 LYS A N 1
ATOM 878 C CA . LYS A 1 112 ? 41.111 5.166 -46.344 1.00 76.75 112 LYS A CA 1
ATOM 879 C C . LYS A 1 112 ? 41.136 3.749 -45.746 1.00 76.75 112 LYS A C 1
ATOM 881 O O . LYS A 1 112 ? 42.063 2.987 -46.029 1.00 76.75 112 LYS A O 1
ATOM 886 N N . PRO A 1 113 ? 40.119 3.386 -44.947 1.00 81.62 113 PRO A N 1
ATOM 887 C CA . PRO A 1 113 ? 40.071 2.092 -44.287 1.00 81.62 113 PRO A CA 1
ATOM 888 C C . PRO A 1 113 ? 39.911 0.969 -45.306 1.00 81.62 113 PRO A C 1
ATOM 890 O O . PRO A 1 113 ? 39.149 1.069 -46.273 1.00 81.62 113 PRO A O 1
ATOM 893 N N . ASP A 1 114 ? 40.625 -0.129 -45.079 1.00 84.06 114 ASP A N 1
ATOM 894 C CA . ASP A 1 114 ? 40.461 -1.312 -45.906 1.00 84.06 114 ASP A CA 1
ATOM 895 C C . ASP A 1 114 ? 39.224 -2.131 -45.491 1.00 84.06 114 ASP A C 1
ATOM 897 O O . ASP A 1 114 ? 38.535 -1.903 -44.491 1.00 84.06 114 ASP A O 1
ATOM 901 N N . THR A 1 115 ? 38.930 -3.142 -46.299 1.00 82.38 115 THR A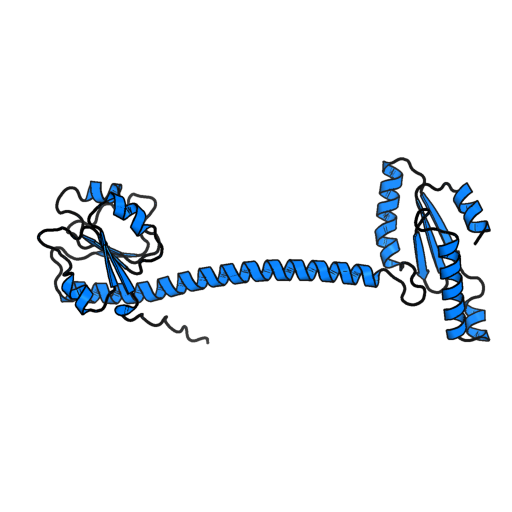 N 1
ATOM 902 C CA . THR A 1 115 ? 37.820 -4.069 -46.068 1.00 82.38 115 THR A CA 1
ATOM 903 C C . THR A 1 115 ? 37.927 -4.816 -44.728 1.00 82.38 115 THR A C 1
ATOM 905 O O . THR A 1 115 ? 36.900 -5.140 -44.115 1.00 82.38 115 THR A O 1
ATOM 908 N N . GLN A 1 116 ? 39.141 -5.140 -44.289 1.00 86.75 116 GLN A N 1
ATOM 909 C CA . GLN A 1 116 ? 39.379 -5.917 -43.079 1.00 86.75 116 GLN A CA 1
ATOM 910 C C . GLN A 1 116 ? 39.139 -5.062 -41.832 1.00 86.75 116 GLN A C 1
ATOM 912 O O . GLN A 1 116 ? 38.492 -5.530 -40.892 1.00 86.75 116 GLN A O 1
ATOM 917 N N . GLU A 1 117 ? 39.579 -3.808 -41.859 1.00 87.19 117 GLU A N 1
ATOM 918 C CA . GLU A 1 117 ? 39.359 -2.817 -40.815 1.00 87.19 117 GLU A CA 1
ATOM 919 C C . GLU A 1 117 ? 37.865 -2.573 -40.588 1.00 87.19 117 GLU A C 1
ATOM 921 O O . GLU A 1 117 ? 37.375 -2.787 -39.477 1.00 87.19 117 GLU A O 1
ATOM 926 N N . ILE A 1 118 ? 37.111 -2.249 -41.648 1.00 83.94 118 ILE A N 1
ATOM 927 C CA . ILE A 1 118 ? 35.661 -2.005 -41.544 1.00 83.94 118 ILE A CA 1
ATOM 928 C C . ILE A 1 118 ? 34.947 -3.229 -40.958 1.00 83.94 118 ILE A C 1
ATOM 930 O O . ILE A 1 118 ? 34.094 -3.107 -40.081 1.00 83.94 118 ILE A O 1
ATOM 934 N N . THR A 1 119 ? 35.323 -4.435 -41.392 1.00 84.50 119 THR A N 1
ATOM 935 C CA . THR A 1 119 ? 34.719 -5.676 -40.878 1.00 84.50 119 THR A CA 1
ATOM 936 C C . THR A 1 119 ? 35.028 -5.894 -39.395 1.00 84.50 119 THR A C 1
ATOM 938 O O . THR A 1 119 ? 34.163 -6.350 -38.649 1.00 84.50 119 THR A O 1
ATOM 941 N N . SER A 1 120 ? 36.249 -5.580 -38.958 1.00 88.50 120 SER A N 1
ATOM 942 C CA . SER A 1 120 ? 36.653 -5.675 -37.553 1.00 88.50 120 SER A CA 1
ATOM 943 C C . SER A 1 120 ? 35.875 -4.684 -36.684 1.00 88.50 120 SER A C 1
ATOM 945 O O . SER A 1 120 ? 35.310 -5.064 -35.659 1.00 88.50 120 SER A O 1
ATOM 947 N N . HIS A 1 121 ? 35.769 -3.431 -37.132 1.00 90.19 121 HIS A N 1
ATOM 948 C CA . HIS A 1 121 ? 35.025 -2.389 -36.429 1.00 90.19 121 HIS A CA 1
ATOM 949 C C . HIS A 1 121 ? 33.540 -2.726 -36.314 1.00 90.19 121 HIS A C 1
ATOM 951 O O . HIS A 1 121 ? 32.982 -2.621 -35.225 1.00 90.19 121 HIS A O 1
ATOM 957 N N . LEU A 1 122 ? 32.919 -3.223 -37.388 1.00 85.75 122 LEU A N 1
ATOM 958 C CA . LEU A 1 122 ? 31.526 -3.665 -37.351 1.00 85.75 122 LEU A CA 1
ATOM 959 C C . LEU A 1 122 ? 31.312 -4.787 -36.327 1.00 85.75 122 LEU A C 1
ATOM 961 O O . LEU A 1 122 ? 30.394 -4.686 -35.524 1.00 85.75 122 LEU A O 1
ATOM 965 N N . LYS A 1 123 ? 32.186 -5.801 -36.263 1.00 87.06 123 LYS A N 1
ATOM 966 C CA . LYS A 1 123 ? 32.088 -6.867 -35.242 1.00 87.06 123 LYS A CA 1
ATOM 967 C C . LYS A 1 123 ? 32.195 -6.338 -33.809 1.00 87.06 123 LYS A C 1
ATOM 969 O O . LYS A 1 123 ? 31.471 -6.795 -32.919 1.00 87.06 123 LYS A O 1
ATOM 974 N N . SER A 1 124 ? 33.082 -5.373 -33.578 1.00 88.62 124 SER A N 1
ATOM 975 C CA . SER A 1 124 ? 33.198 -4.706 -32.278 1.00 88.62 124 SER A CA 1
ATOM 976 C C . SER A 1 124 ? 31.915 -3.946 -31.940 1.00 88.62 124 SER A C 1
ATOM 978 O O . SER A 1 124 ? 31.377 -4.112 -30.848 1.00 88.62 124 SER A O 1
ATOM 980 N N . LEU A 1 125 ? 31.366 -3.188 -32.893 1.00 87.88 125 LEU A N 1
ATOM 981 C CA . LEU A 1 125 ? 30.116 -2.442 -32.719 1.00 87.88 125 LEU A CA 1
ATOM 982 C C . LEU A 1 125 ? 28.911 -3.356 -32.487 1.00 87.88 125 LEU A C 1
ATOM 984 O O . LEU A 1 125 ? 28.067 -3.023 -31.666 1.00 87.88 125 LEU A O 1
ATOM 988 N N . GLN A 1 126 ? 28.852 -4.529 -33.121 1.00 87.06 126 GLN A N 1
ATOM 989 C CA . GLN A 1 126 ? 27.829 -5.540 -32.827 1.00 87.06 126 GLN A CA 1
ATOM 990 C C . GLN A 1 126 ? 27.899 -6.019 -31.373 1.00 87.06 126 GLN A C 1
ATOM 992 O O . GLN A 1 126 ? 26.881 -6.081 -30.684 1.00 87.06 126 GLN A O 1
ATOM 997 N N . SER A 1 127 ? 29.106 -6.328 -30.890 1.00 86.69 127 SER A N 1
ATOM 998 C CA . SER A 1 127 ? 29.319 -6.742 -29.496 1.00 86.69 127 SER A CA 1
ATOM 999 C C . SER A 1 127 ? 28.893 -5.642 -28.521 1.00 86.69 127 SER A C 1
ATOM 1001 O O . SER A 1 127 ? 28.258 -5.903 -27.501 1.00 86.69 127 SER A O 1
ATOM 1003 N N . PHE A 1 128 ? 29.194 -4.392 -28.859 1.00 86.38 128 PHE A N 1
ATOM 1004 C CA . PHE A 1 128 ? 28.790 -3.242 -28.069 1.00 86.38 128 PHE A CA 1
ATOM 1005 C C . PHE A 1 128 ? 27.280 -2.988 -28.083 1.00 86.38 128 PHE A C 1
ATOM 1007 O O . PHE A 1 128 ? 26.690 -2.737 -27.031 1.00 86.38 128 PHE A O 1
ATOM 1014 N N . ALA A 1 129 ? 26.639 -3.115 -29.244 1.00 84.31 129 ALA A N 1
ATOM 1015 C CA . ALA A 1 129 ? 25.193 -3.010 -29.380 1.00 84.31 129 ALA A CA 1
ATOM 1016 C C . ALA A 1 129 ? 24.470 -4.057 -28.516 1.00 84.31 129 ALA A C 1
ATOM 1018 O O . ALA A 1 129 ? 23.483 -3.732 -27.855 1.00 84.31 129 ALA A O 1
ATOM 1019 N N . ALA A 1 130 ? 25.005 -5.284 -28.434 1.00 84.88 130 ALA A N 1
ATOM 1020 C CA . ALA A 1 130 ? 24.497 -6.335 -27.547 1.00 84.88 130 ALA A CA 1
ATOM 1021 C C . ALA A 1 130 ? 24.451 -5.878 -26.079 1.00 84.88 130 ALA A C 1
ATOM 1023 O O . ALA A 1 130 ? 23.428 -5.998 -25.398 1.00 84.88 130 ALA A O 1
ATOM 1024 N N . ILE A 1 131 ? 25.563 -5.311 -25.602 1.00 84.25 131 ILE A N 1
ATOM 1025 C CA . ILE A 1 131 ? 25.709 -4.834 -24.224 1.00 84.25 131 ILE A CA 1
ATOM 1026 C C . ILE A 1 131 ? 24.750 -3.671 -23.961 1.00 84.25 131 ILE A C 1
ATOM 1028 O O . ILE A 1 131 ? 24.000 -3.710 -22.986 1.00 84.25 131 ILE A O 1
ATOM 1032 N N . HIS A 1 132 ? 24.707 -2.670 -24.841 1.00 80.75 132 HIS A N 1
ATOM 1033 C CA . HIS A 1 132 ? 23.839 -1.506 -24.658 1.00 80.75 132 HIS A CA 1
ATOM 1034 C C . HIS A 1 132 ? 22.352 -1.858 -24.705 1.00 80.75 132 HIS A C 1
ATOM 1036 O O . HIS A 1 132 ? 21.576 -1.337 -23.901 1.00 80.75 132 HIS A O 1
ATOM 1042 N N . ARG A 1 133 ? 21.943 -2.783 -25.582 1.00 82.12 133 ARG A N 1
ATOM 1043 C CA . ARG A 1 133 ? 20.567 -3.295 -25.615 1.00 82.12 133 ARG A CA 1
ATOM 1044 C C . ARG A 1 133 ? 20.213 -3.996 -24.306 1.00 82.12 133 ARG A C 1
ATOM 1046 O O . ARG A 1 133 ? 19.141 -3.751 -23.756 1.00 82.12 133 ARG A O 1
ATOM 1053 N N . SER A 1 134 ? 21.124 -4.814 -23.774 1.00 84.56 134 SER A N 1
ATOM 1054 C CA . SER A 1 134 ? 20.944 -5.459 -22.469 1.00 84.56 134 SER A CA 1
ATOM 1055 C C . SER A 1 134 ? 20.808 -4.435 -21.339 1.00 84.56 134 SER A C 1
ATOM 1057 O O . SER A 1 134 ? 19.884 -4.545 -20.537 1.00 84.56 134 SER A O 1
ATOM 1059 N N . ILE A 1 135 ? 21.675 -3.417 -21.297 1.00 84.50 135 ILE A N 1
ATOM 1060 C CA . ILE A 1 135 ? 21.620 -2.346 -20.290 1.00 84.50 135 ILE A CA 1
ATOM 1061 C C . ILE A 1 135 ? 20.288 -1.597 -20.380 1.00 84.50 135 ILE A C 1
ATOM 1063 O O . ILE A 1 135 ? 19.599 -1.464 -19.374 1.00 84.50 135 ILE A O 1
ATOM 1067 N N . ARG A 1 136 ? 19.869 -1.181 -21.580 1.00 80.88 136 ARG A N 1
ATOM 1068 C CA . ARG A 1 136 ? 18.599 -0.468 -21.795 1.00 80.88 136 ARG A CA 1
ATOM 1069 C C . ARG A 1 136 ? 17.396 -1.293 -21.332 1.00 80.88 136 ARG A C 1
ATOM 1071 O O . ARG A 1 136 ? 16.501 -0.773 -20.670 1.00 80.88 136 ARG A O 1
ATOM 1078 N N . ASN A 1 137 ? 17.386 -2.588 -21.645 1.00 84.94 137 ASN A N 1
ATOM 1079 C CA . ASN A 1 137 ? 16.331 -3.497 -21.200 1.00 84.94 137 ASN A CA 1
ATOM 1080 C C . ASN A 1 137 ? 16.321 -3.651 -19.670 1.00 84.94 137 ASN A C 1
ATOM 1082 O O . ASN A 1 137 ? 15.252 -3.699 -19.061 1.00 84.94 137 ASN A O 1
ATOM 1086 N N . GLN A 1 138 ? 17.496 -3.713 -19.038 1.00 88.25 138 GLN A N 1
ATOM 1087 C CA . GLN A 1 138 ? 17.618 -3.772 -17.581 1.00 88.25 138 GLN A CA 1
ATOM 1088 C C . GLN A 1 138 ? 17.164 -2.473 -16.912 1.00 88.25 138 GLN A C 1
ATOM 1090 O O . GLN A 1 138 ? 16.411 -2.544 -15.947 1.00 88.25 138 GLN A O 1
ATOM 1095 N N . GLU A 1 139 ? 17.544 -1.307 -17.439 1.00 87.06 139 GLU A N 1
ATOM 1096 C CA . GLU A 1 139 ? 17.089 0.005 -16.955 1.00 87.06 139 GLU A CA 1
ATOM 1097 C C . GLU A 1 139 ? 15.553 0.092 -16.977 1.00 87.06 139 GLU A C 1
ATOM 1099 O O . GLU A 1 139 ? 14.933 0.467 -15.982 1.00 87.06 139 GLU A O 1
ATOM 1104 N N . GLN A 1 140 ? 14.916 -0.353 -18.066 1.00 88.44 140 GLN A N 1
ATOM 1105 C CA . GLN A 1 140 ? 13.453 -0.420 -18.156 1.00 88.44 140 GLN A CA 1
ATOM 1106 C C . GLN A 1 140 ? 12.838 -1.410 -17.158 1.00 88.44 140 GLN A C 1
ATOM 1108 O O . GLN A 1 140 ? 11.787 -1.137 -16.573 1.00 88.44 140 GLN A O 1
ATOM 1113 N N . HIS A 1 141 ? 13.470 -2.568 -16.956 1.00 90.88 141 HIS A N 1
ATOM 1114 C CA . HIS A 1 141 ? 12.989 -3.557 -15.998 1.00 90.88 141 HIS A CA 1
ATOM 1115 C C . HIS A 1 141 ? 13.079 -3.047 -14.556 1.00 90.88 141 HIS A C 1
ATOM 1117 O O . HIS A 1 141 ? 12.127 -3.221 -13.795 1.00 90.88 141 HIS A O 1
ATOM 1123 N N . ILE A 1 142 ? 14.183 -2.385 -14.200 1.00 95.44 142 ILE A N 1
ATOM 1124 C CA . ILE A 1 142 ? 14.381 -1.751 -12.893 1.00 95.44 142 ILE A CA 1
ATOM 1125 C C . ILE A 1 142 ? 13.290 -0.708 -12.654 1.00 95.44 142 ILE A C 1
ATOM 1127 O O . ILE A 1 142 ? 12.588 -0.809 -11.652 1.00 95.44 142 ILE A O 1
ATOM 1131 N N . ALA A 1 143 ? 13.052 0.194 -13.610 1.00 94.25 143 ALA A N 1
ATOM 1132 C CA . ALA A 1 143 ? 11.993 1.199 -13.493 1.00 94.25 143 ALA A CA 1
ATOM 1133 C C . ALA A 1 143 ? 10.598 0.568 -13.283 1.00 94.25 143 ALA A C 1
ATOM 1135 O O . ALA A 1 143 ? 9.795 1.042 -12.479 1.00 94.25 143 ALA A O 1
ATOM 1136 N N . ASN A 1 144 ? 10.302 -0.551 -13.959 1.00 95.75 144 ASN A N 1
ATOM 1137 C CA . ASN A 1 144 ? 9.047 -1.286 -13.757 1.00 95.75 144 ASN A CA 1
ATOM 1138 C C . ASN A 1 144 ? 8.948 -1.906 -12.352 1.00 95.75 144 ASN A C 1
ATOM 1140 O O . ASN A 1 144 ? 7.878 -1.900 -11.739 1.00 95.75 144 ASN A O 1
ATOM 1144 N N . LEU A 1 145 ? 10.049 -2.468 -11.845 1.00 96.31 145 LEU A N 1
ATOM 1145 C CA . LEU A 1 145 ? 10.103 -3.050 -10.505 1.00 96.31 145 LEU A CA 1
ATOM 1146 C C . LEU A 1 145 ? 9.942 -1.987 -9.419 1.00 96.31 145 LEU A C 1
ATOM 1148 O O . LEU A 1 145 ? 9.198 -2.222 -8.471 1.00 96.31 145 LEU A O 1
ATOM 1152 N N . GLU A 1 146 ? 10.574 -0.825 -9.574 1.00 95.81 146 GLU A N 1
ATOM 1153 C CA . GLU A 1 146 ? 10.419 0.314 -8.663 1.00 95.81 146 GLU A CA 1
ATOM 1154 C C . GLU A 1 146 ? 8.950 0.740 -8.562 1.00 95.81 146 GLU A C 1
ATOM 1156 O O . GLU A 1 146 ? 8.402 0.809 -7.461 1.00 95.81 146 GLU A O 1
ATOM 1161 N N . GLN A 1 147 ? 8.267 0.883 -9.702 1.00 96.62 147 GLN A N 1
ATOM 1162 C CA . GLN A 1 147 ? 6.837 1.197 -9.733 1.00 96.62 147 GLN A CA 1
ATOM 1163 C C . GLN A 1 147 ? 5.984 0.122 -9.033 1.00 96.62 147 GLN A C 1
ATOM 1165 O O . GLN A 1 147 ? 5.032 0.431 -8.313 1.00 96.62 147 GLN A O 1
ATOM 1170 N N . LYS A 1 148 ? 6.302 -1.166 -9.224 1.00 96.38 148 LYS A N 1
ATOM 1171 C CA . LYS A 1 148 ? 5.588 -2.261 -8.544 1.00 96.38 148 LYS A CA 1
ATOM 1172 C C . LYS A 1 148 ? 5.800 -2.244 -7.036 1.00 96.38 148 LYS A C 1
ATOM 1174 O O . LYS A 1 148 ? 4.851 -2.507 -6.299 1.00 96.38 148 LYS A O 1
ATOM 1179 N N . ILE A 1 149 ? 7.023 -1.965 -6.586 1.00 97.50 149 ILE A N 1
ATOM 1180 C CA . ILE A 1 149 ? 7.352 -1.862 -5.162 1.00 97.50 149 ILE A CA 1
ATOM 1181 C C . ILE A 1 149 ? 6.528 -0.746 -4.523 1.00 97.50 149 ILE A C 1
ATOM 1183 O O . ILE A 1 149 ? 5.907 -0.988 -3.492 1.00 97.50 149 ILE A O 1
ATOM 1187 N N . GLU A 1 150 ? 6.446 0.422 -5.160 1.00 96.69 150 GLU A N 1
ATOM 1188 C CA . GLU A 1 150 ? 5.665 1.556 -4.656 1.00 96.69 150 GLU A CA 1
ATOM 1189 C C . GLU A 1 150 ? 4.177 1.201 -4.482 1.00 96.69 150 GLU A C 1
ATOM 1191 O O . GLU A 1 150 ? 3.582 1.431 -3.427 1.00 96.69 150 GLU A O 1
ATOM 1196 N N . ILE A 1 151 ? 3.577 0.555 -5.487 1.00 96.88 151 ILE A N 1
ATOM 1197 C CA . ILE A 1 151 ? 2.172 0.123 -5.428 1.00 96.88 151 ILE A CA 1
ATOM 1198 C C . ILE A 1 151 ? 1.951 -0.892 -4.296 1.00 96.88 151 ILE A C 1
ATOM 1200 O O . ILE A 1 151 ? 0.973 -0.794 -3.550 1.00 96.88 151 ILE A O 1
ATOM 1204 N N . LEU A 1 152 ? 2.849 -1.870 -4.153 1.00 96.81 152 LEU A N 1
ATOM 1205 C CA . LEU A 1 152 ? 2.752 -2.892 -3.108 1.00 96.81 152 LEU A CA 1
ATOM 1206 C C . LEU A 1 152 ? 2.940 -2.309 -1.704 1.00 96.81 152 LEU A C 1
ATOM 1208 O O . LEU A 1 152 ? 2.237 -2.724 -0.780 1.00 96.81 152 LEU A O 1
ATOM 1212 N N . GLN A 1 153 ? 3.849 -1.347 -1.538 1.00 96.19 153 GLN A N 1
ATOM 1213 C CA . GLN A 1 153 ? 4.046 -0.634 -0.276 1.00 96.19 153 GLN A CA 1
ATOM 1214 C C . GLN A 1 153 ? 2.763 0.078 0.141 1.00 96.19 153 GLN A C 1
ATOM 1216 O O . GLN A 1 153 ? 2.262 -0.167 1.238 1.00 96.19 153 GLN A O 1
ATOM 1221 N N . LYS A 1 154 ? 2.159 0.844 -0.772 1.00 95.56 154 LYS A N 1
ATOM 1222 C CA . LYS A 1 154 ? 0.896 1.538 -0.509 1.00 95.56 154 LYS A CA 1
ATOM 1223 C C . LYS A 1 154 ? -0.234 0.579 -0.123 1.00 95.56 154 LYS A C 1
ATOM 1225 O O . LYS A 1 154 ? -0.922 0.798 0.869 1.00 95.56 154 LYS A O 1
ATOM 1230 N N . SER A 1 155 ? -0.398 -0.520 -0.861 1.00 94.50 155 SER A N 1
ATOM 1231 C CA . SER A 1 155 ? -1.409 -1.535 -0.528 1.00 94.50 155 SER A CA 1
ATOM 1232 C C . SER A 1 155 ? -1.159 -2.179 0.841 1.00 94.50 155 SER A C 1
ATOM 1234 O O . SER A 1 155 ? -2.100 -2.476 1.576 1.00 94.50 155 SER A O 1
ATOM 1236 N N . THR A 1 156 ? 0.107 -2.380 1.212 1.00 95.25 156 THR A N 1
ATOM 1237 C CA . THR A 1 156 ? 0.473 -2.928 2.524 1.00 95.25 156 THR A CA 1
ATOM 1238 C C . THR A 1 156 ? 0.116 -1.960 3.649 1.00 95.25 156 THR A C 1
ATOM 1240 O O . THR A 1 156 ? -0.448 -2.384 4.656 1.00 95.25 156 THR A O 1
ATOM 1243 N N . GLU A 1 157 ? 0.384 -0.666 3.478 1.00 93.56 157 GLU A N 1
ATOM 1244 C CA . GLU A 1 157 ? 0.011 0.372 4.447 1.00 93.56 157 GLU A CA 1
ATOM 1245 C C . GLU A 1 157 ? -1.508 0.448 4.650 1.00 93.56 157 GLU A C 1
ATOM 1247 O O . GLU A 1 157 ? -1.982 0.500 5.787 1.00 93.56 157 GLU A O 1
ATOM 1252 N N . GLU A 1 158 ? -2.281 0.377 3.564 1.00 92.06 158 GLU A N 1
ATOM 1253 C CA . GLU A 1 158 ? -3.746 0.337 3.618 1.00 92.06 158 GLU A CA 1
ATOM 1254 C C . GLU A 1 158 ? -4.254 -0.892 4.389 1.00 92.06 158 GLU A C 1
ATOM 1256 O O . GLU A 1 158 ? -5.140 -0.772 5.240 1.00 92.06 158 GLU A O 1
ATOM 1261 N N . HIS A 1 159 ? -3.664 -2.069 4.158 1.00 90.31 159 HIS A N 1
ATOM 1262 C CA . HIS A 1 159 ? -4.016 -3.279 4.902 1.00 90.31 159 HIS A CA 1
ATOM 1263 C C . HIS A 1 159 ? -3.639 -3.198 6.382 1.00 90.31 159 HIS A C 1
ATOM 1265 O O . HIS A 1 159 ? -4.424 -3.638 7.221 1.00 90.31 159 HIS A O 1
ATOM 1271 N N . ILE A 1 160 ? -2.481 -2.626 6.723 1.00 89.19 160 ILE A N 1
ATOM 1272 C CA . ILE A 1 160 ? -2.095 -2.401 8.123 1.00 89.19 160 ILE A CA 1
ATOM 1273 C C . ILE A 1 160 ? -3.122 -1.496 8.800 1.00 89.19 160 ILE A C 1
ATOM 1275 O O . ILE A 1 160 ? -3.610 -1.832 9.876 1.00 89.19 160 ILE A O 1
ATOM 1279 N N . LEU A 1 161 ? -3.518 -0.399 8.150 1.00 84.50 161 LEU A N 1
ATOM 1280 C CA . LEU A 1 161 ? -4.529 0.505 8.691 1.00 84.50 161 LEU A CA 1
ATOM 1281 C C . LEU A 1 161 ? -5.882 -0.196 8.881 1.00 84.50 161 LEU A C 1
ATOM 1283 O O . LEU A 1 161 ? -6.552 0.007 9.894 1.00 84.50 161 LEU A O 1
ATOM 1287 N N . TYR A 1 162 ? -6.287 -1.032 7.928 1.00 83.06 162 TYR A N 1
ATOM 1288 C CA . TYR A 1 162 ? -7.523 -1.803 8.025 1.00 83.06 162 TYR A CA 1
ATOM 1289 C C . TYR A 1 162 ? -7.487 -2.816 9.177 1.00 83.06 162 TYR A C 1
ATOM 1291 O O . TYR A 1 162 ? -8.440 -2.905 9.955 1.00 83.06 162 TYR A O 1
ATOM 1299 N N . LEU A 1 163 ? -6.379 -3.544 9.329 1.00 83.19 163 LEU A N 1
ATOM 1300 C CA . LEU A 1 163 ? -6.178 -4.474 10.440 1.00 83.19 163 LEU A CA 1
ATOM 1301 C C . LEU A 1 163 ? -6.163 -3.749 11.783 1.00 83.19 163 LEU A C 1
ATOM 1303 O O . LEU A 1 163 ? -6.770 -4.234 12.733 1.00 83.19 163 LEU A O 1
ATOM 1307 N N . ASP A 1 164 ? -5.544 -2.573 11.848 1.00 79.12 164 ASP A N 1
ATOM 1308 C CA . ASP A 1 164 ? -5.585 -1.708 13.021 1.00 79.12 164 ASP A CA 1
ATOM 1309 C C . ASP A 1 164 ? -7.031 -1.337 13.373 1.00 79.12 164 ASP A C 1
ATOM 1311 O O . ASP A 1 164 ? -7.421 -1.458 14.530 1.00 79.12 164 ASP A O 1
ATOM 1315 N N . ILE A 1 165 ? -7.858 -0.947 12.395 1.00 73.75 165 ILE A N 1
ATOM 1316 C CA . ILE A 1 165 ? -9.282 -0.634 12.620 1.00 73.75 165 ILE A CA 1
ATOM 1317 C C . ILE A 1 165 ? -10.043 -1.854 13.158 1.00 73.75 165 ILE A C 1
ATOM 1319 O O . ILE A 1 165 ? -10.831 -1.714 14.095 1.00 73.75 165 ILE A O 1
ATOM 1323 N N . LEU A 1 166 ? -9.806 -3.047 12.606 1.00 73.38 166 LEU A N 1
ATOM 1324 C CA . LEU A 1 166 ? -10.422 -4.282 13.101 1.00 73.38 166 LEU A CA 1
ATOM 1325 C C . LEU A 1 166 ? -9.929 -4.657 14.507 1.00 73.38 166 LEU A C 1
ATOM 1327 O O . LEU A 1 166 ? -10.707 -5.154 15.318 1.00 73.38 166 LEU A O 1
ATOM 1331 N N . ALA A 1 167 ? -8.662 -4.382 14.816 1.00 77.94 167 ALA A N 1
ATOM 1332 C CA . ALA A 1 167 ? -8.044 -4.666 16.108 1.00 77.94 167 ALA A CA 1
ATOM 1333 C C . ALA A 1 167 ? -8.384 -3.636 17.202 1.00 77.94 167 ALA A C 1
ATOM 1335 O O . ALA A 1 167 ? -8.061 -3.867 18.363 1.00 77.94 167 ALA A O 1
ATOM 1336 N N . MET A 1 168 ? -9.039 -2.518 16.865 1.00 86.06 168 MET A N 1
ATOM 1337 C CA . MET A 1 168 ? -9.463 -1.480 17.820 1.00 86.06 168 MET A CA 1
ATOM 1338 C C . MET A 1 168 ? -10.718 -1.847 18.620 1.00 86.06 168 MET A C 1
ATOM 1340 O O . MET A 1 168 ? -11.195 -1.026 19.405 1.00 86.06 168 MET A O 1
ATOM 1344 N N . ARG A 1 169 ? -11.304 -3.027 18.404 1.00 90.38 169 ARG A N 1
ATOM 1345 C CA . ARG A 1 169 ? -12.528 -3.470 19.078 1.00 90.38 169 ARG A CA 1
ATOM 1346 C C . ARG A 1 169 ? -12.245 -4.640 20.010 1.00 90.38 169 ARG A C 1
ATOM 1348 O O . ARG A 1 169 ? -11.499 -5.554 19.672 1.00 90.38 169 ARG A O 1
ATOM 1355 N N . ASP A 1 170 ? -12.876 -4.624 21.175 1.00 93.00 170 ASP A N 1
ATOM 1356 C CA . ASP A 1 170 ? -12.894 -5.764 22.076 1.00 93.00 170 ASP A CA 1
ATOM 1357 C C . ASP A 1 170 ? -13.749 -6.885 21.475 1.00 93.00 170 ASP A C 1
ATOM 1359 O O . ASP A 1 170 ? -14.927 -6.692 21.176 1.00 93.00 170 ASP A O 1
ATOM 1363 N N . GLY A 1 171 ? -13.152 -8.066 21.307 1.00 89.50 171 GLY A N 1
ATOM 1364 C CA . GLY A 1 171 ? -13.781 -9.192 20.615 1.00 89.50 171 GLY A CA 1
ATOM 1365 C C . GLY A 1 171 ? -14.996 -9.789 21.329 1.00 89.50 171 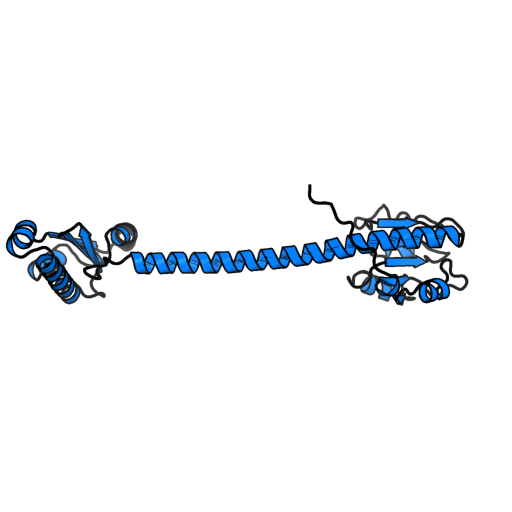GLY A C 1
ATOM 1366 O O . GLY A 1 171 ? -15.781 -10.478 20.685 1.00 89.50 171 GLY A O 1
ATOM 1367 N N . LEU A 1 172 ? -15.162 -9.534 22.632 1.00 93.56 172 LEU A N 1
ATOM 1368 C CA . LEU A 1 172 ? -16.318 -10.015 23.386 1.00 93.56 172 LEU A CA 1
ATOM 1369 C C . LEU A 1 172 ? -17.479 -9.029 23.327 1.00 93.56 172 LEU A C 1
ATOM 1371 O O . LEU A 1 172 ? -18.589 -9.458 23.062 1.00 93.56 172 LEU A O 1
ATOM 1375 N N . THR A 1 173 ? -17.224 -7.748 23.605 1.00 94.62 173 THR A N 1
ATOM 1376 C CA . THR A 1 173 ? -18.271 -6.733 23.812 1.00 94.62 173 THR A CA 1
ATOM 1377 C C . THR A 1 173 ? -18.545 -5.863 22.583 1.00 94.62 173 THR A C 1
ATOM 1379 O O . THR A 1 173 ? -19.526 -5.124 22.555 1.00 94.62 173 THR A O 1
ATOM 1382 N N . GLY A 1 174 ? -17.656 -5.865 21.583 1.00 92.06 174 GLY A N 1
ATOM 1383 C CA . GLY A 1 174 ? -17.739 -4.982 20.414 1.00 92.06 174 GLY A CA 1
ATOM 1384 C C . GLY A 1 174 ? -17.463 -3.498 20.707 1.00 92.06 174 GLY A C 1
ATOM 1385 O O . GLY A 1 174 ? -17.500 -2.667 19.791 1.00 92.06 174 GLY A O 1
ATOM 1386 N N . LEU A 1 175 ? -17.164 -3.127 21.957 1.00 94.81 175 LEU A N 1
ATOM 1387 C CA . LEU A 1 175 ? -16.715 -1.777 22.306 1.00 94.81 175 LEU A CA 1
ATOM 1388 C C . LEU A 1 175 ? -15.307 -1.519 21.777 1.00 94.81 175 LEU A C 1
ATOM 1390 O O . LEU A 1 175 ? -14.616 -2.438 21.346 1.00 94.81 175 LEU A O 1
ATOM 1394 N N . PHE A 1 176 ? -14.861 -0.266 21.803 1.00 94.94 176 PHE A N 1
ATOM 1395 C CA . PHE A 1 176 ? -13.457 0.015 21.530 1.00 94.94 176 PHE A CA 1
ATOM 1396 C C . PHE A 1 176 ? -12.558 -0.596 22.610 1.00 94.94 176 PHE A C 1
ATOM 1398 O O . PHE A 1 176 ? -12.931 -0.659 23.779 1.00 94.94 176 PHE A O 1
ATOM 1405 N N . ASP A 1 177 ? -11.374 -1.057 22.238 1.00 94.12 177 ASP A N 1
ATOM 1406 C CA . ASP A 1 177 ? -10.429 -1.632 23.185 1.00 94.12 177 ASP A CA 1
ATOM 1407 C C . ASP A 1 177 ? -9.580 -0.547 23.878 1.00 94.12 177 ASP A C 1
ATOM 1409 O O . ASP A 1 177 ? -9.593 0.645 23.538 1.00 94.12 177 ASP A O 1
ATOM 1413 N N . ARG A 1 178 ? -8.789 -0.961 24.871 1.00 93.12 178 ARG A N 1
ATOM 1414 C CA . ARG A 1 178 ? -7.875 -0.056 25.578 1.00 93.12 178 ARG A CA 1
ATOM 1415 C C . ARG A 1 178 ? -6.799 0.541 24.665 1.00 93.12 178 ARG A C 1
ATOM 1417 O O . ARG A 1 178 ? -6.357 1.665 24.911 1.00 93.12 178 ARG A O 1
ATOM 1424 N N . LYS A 1 179 ? -6.358 -0.169 23.618 1.00 90.31 179 LYS A N 1
ATOM 1425 C CA . LYS A 1 179 ? -5.364 0.370 22.673 1.00 90.31 179 LYS A CA 1
ATOM 1426 C C . LYS A 1 179 ? -5.946 1.556 21.909 1.00 90.31 179 LYS A C 1
ATOM 1428 O O . LYS A 1 179 ? -5.272 2.579 21.782 1.00 90.31 179 LYS A O 1
ATOM 1433 N N . HIS A 1 180 ? -7.200 1.459 21.475 1.00 92.38 180 HIS A N 1
ATOM 1434 C CA . HIS A 1 180 ? -7.907 2.557 20.834 1.00 92.38 180 HIS A CA 1
ATOM 1435 C C . HIS A 1 180 ? -8.084 3.748 21.781 1.00 92.38 180 HIS A C 1
ATOM 1437 O O . HIS A 1 180 ? -7.823 4.883 21.380 1.00 92.38 180 HIS A O 1
ATOM 1443 N N . LEU A 1 181 ? -8.427 3.511 23.054 1.00 94.12 181 LEU A N 1
ATOM 1444 C CA . LEU A 1 181 ? -8.510 4.583 24.055 1.00 94.12 181 LEU A CA 1
ATOM 1445 C C . LEU A 1 181 ? -7.188 5.352 24.180 1.00 94.12 181 LEU A C 1
ATOM 1447 O O . LEU A 1 181 ? -7.184 6.580 24.115 1.00 94.12 181 LEU A O 1
ATOM 1451 N N . ASN A 1 182 ? -6.063 4.640 24.299 1.00 92.44 182 ASN A N 1
ATOM 1452 C CA . ASN A 1 182 ? -4.735 5.252 24.408 1.00 92.44 182 ASN A CA 1
ATOM 1453 C C . ASN A 1 182 ? -4.365 6.097 23.176 1.00 92.44 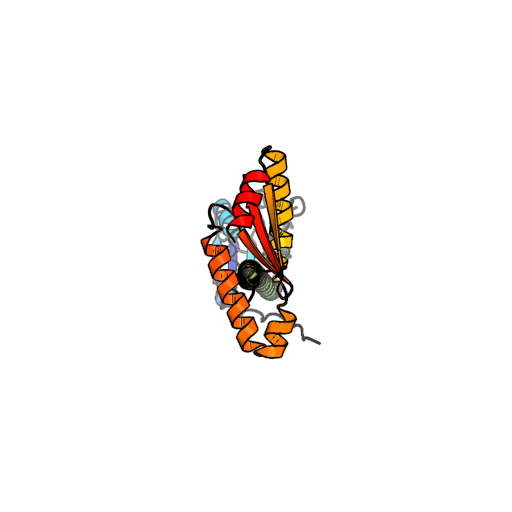182 ASN A C 1
ATOM 1455 O O . ASN A 1 182 ? -3.600 7.051 23.301 1.00 92.44 182 ASN A O 1
ATOM 1459 N N . LYS A 1 183 ? -4.909 5.765 21.998 1.00 90.56 183 LYS A N 1
ATOM 1460 C CA . LYS A 1 183 ? -4.718 6.530 20.758 1.00 90.56 183 LYS A CA 1
ATOM 1461 C C . LYS A 1 183 ? -5.591 7.789 20.715 1.00 90.56 183 LYS A C 1
ATOM 1463 O O . LYS A 1 183 ? -5.108 8.850 20.332 1.00 90.56 183 LYS A O 1
ATOM 1468 N N . VAL A 1 184 ? -6.864 7.681 21.100 1.00 92.88 184 VAL A N 1
ATOM 1469 C CA . VAL A 1 184 ? -7.864 8.751 20.921 1.00 92.88 184 VAL A CA 1
ATOM 1470 C C . VAL A 1 184 ? -7.877 9.753 22.076 1.00 92.88 184 VAL A C 1
ATOM 1472 O O . VAL A 1 184 ? -8.087 10.944 21.845 1.00 92.88 184 VAL A O 1
ATOM 1475 N N . LEU A 1 185 ? -7.626 9.318 23.314 1.00 95.25 185 LEU A N 1
ATOM 1476 C CA . LEU A 1 185 ? -7.686 10.193 24.489 1.00 95.25 185 LEU A CA 1
ATOM 1477 C C . LEU A 1 185 ? -6.723 11.397 24.397 1.00 95.25 185 LEU A C 1
ATOM 1479 O O . LEU A 1 185 ? -7.195 12.517 24.601 1.00 95.25 185 LEU A O 1
ATOM 1483 N N . PRO A 1 186 ? -5.430 11.242 24.029 1.00 96.50 186 PRO A N 1
ATOM 1484 C CA . PRO A 1 186 ? -4.525 12.387 23.891 1.00 96.50 186 PRO A CA 1
ATOM 1485 C C . PRO A 1 186 ? -4.972 13.374 22.805 1.00 96.50 186 PRO A C 1
ATOM 1487 O O . PRO A 1 186 ? -4.874 14.586 22.993 1.00 96.50 186 PRO A O 1
ATOM 1490 N N . GLN A 1 187 ? -5.504 12.861 21.689 1.00 94.69 187 GLN A N 1
ATOM 1491 C CA . GLN A 1 187 ? -6.015 13.679 20.586 1.00 94.69 187 GLN A CA 1
ATOM 1492 C C . GLN A 1 187 ? -7.217 14.508 21.043 1.00 94.69 187 GLN A C 1
ATOM 1494 O O . GLN A 1 187 ? -7.217 15.727 20.903 1.00 94.69 187 GLN A O 1
ATOM 1499 N N . LYS A 1 188 ? -8.206 13.866 21.677 1.00 95.12 188 LYS A N 1
ATOM 1500 C CA . LYS A 1 188 ? -9.409 14.542 22.180 1.00 95.12 188 LYS A CA 1
ATOM 1501 C C . LYS A 1 188 ? -9.100 15.537 23.289 1.00 95.12 188 LYS A C 1
ATOM 1503 O O . LYS A 1 188 ? -9.699 16.607 23.319 1.00 95.12 188 LYS A O 1
ATOM 1508 N N . PHE A 1 189 ? -8.149 15.221 24.164 1.00 96.25 189 PHE A N 1
ATOM 1509 C CA . PHE A 1 189 ? -7.680 16.147 25.190 1.00 96.25 189 PHE A CA 1
ATOM 1510 C C . PHE A 1 189 ? -7.045 17.400 24.574 1.00 96.25 189 PHE A C 1
ATOM 1512 O O . PHE A 1 189 ? -7.395 18.518 24.950 1.00 96.25 189 PHE A O 1
ATOM 1519 N N . SER A 1 190 ? -6.161 17.224 23.586 1.00 96.56 190 SER A N 1
ATOM 1520 C CA . SER A 1 190 ? -5.546 18.343 22.867 1.00 96.56 190 SER A CA 1
ATOM 1521 C C . SER A 1 190 ? -6.591 19.186 22.126 1.00 96.56 190 SER A C 1
ATOM 1523 O O . SER A 1 190 ? -6.603 20.406 22.278 1.00 96.56 190 SER A O 1
ATOM 1525 N N . GLU A 1 191 ? -7.519 18.553 21.403 1.00 94.62 191 GLU A N 1
ATOM 1526 C CA . GLU A 1 191 ? -8.626 19.231 20.715 1.00 94.62 191 GLU A CA 1
ATOM 1527 C C . GLU A 1 191 ? -9.503 20.042 21.679 1.00 94.62 191 GLU A C 1
ATOM 1529 O O . GLU A 1 191 ? -9.852 21.186 21.382 1.00 94.62 191 GLU A O 1
ATOM 1534 N N . ALA A 1 192 ? -9.869 19.469 22.827 1.00 95.06 192 ALA A N 1
ATOM 1535 C CA . ALA A 1 192 ? -10.681 20.140 23.836 1.00 95.06 192 ALA A CA 1
ATOM 1536 C C . ALA A 1 192 ? -9.943 21.346 24.433 1.00 95.06 192 ALA A C 1
ATOM 1538 O O . ALA A 1 192 ? -10.516 22.430 24.529 1.00 95.06 192 ALA A O 1
ATOM 1539 N N . SER A 1 193 ? -8.653 21.183 24.739 1.00 94.75 193 SER A N 1
ATOM 1540 C CA . SER A 1 193 ? -7.803 22.255 25.259 1.00 94.75 193 SER A CA 1
ATOM 1541 C C . SER A 1 193 ? -7.663 23.415 24.269 1.00 94.75 193 SER A C 1
ATOM 1543 O O . SER A 1 193 ? -7.874 24.564 24.652 1.00 94.75 193 SER A O 1
ATOM 1545 N N . VAL A 1 194 ? -7.380 23.132 22.992 1.00 96.50 194 VAL A N 1
ATOM 1546 C CA . VAL A 1 194 ? -7.229 24.159 21.943 1.00 96.50 194 VAL A CA 1
ATOM 1547 C C . VAL A 1 194 ? -8.536 24.908 21.696 1.00 96.50 194 VAL A C 1
ATOM 1549 O O . VAL A 1 194 ? -8.535 26.127 21.547 1.00 96.50 194 VAL A O 1
ATOM 1552 N N . ASN A 1 195 ? -9.661 24.193 21.672 1.00 96.00 195 ASN A N 1
ATOM 1553 C CA . ASN A 1 195 ? -10.969 24.788 21.396 1.00 96.00 195 ASN A CA 1
ATOM 1554 C C . ASN A 1 195 ? -11.665 25.348 22.645 1.00 96.00 195 ASN A C 1
ATOM 1556 O O . ASN A 1 195 ? -12.814 25.778 22.548 1.00 96.00 195 ASN A O 1
ATOM 1560 N N . ASN A 1 196 ? -11.001 25.311 23.806 1.00 94.56 196 ASN A N 1
ATOM 1561 C CA . ASN A 1 196 ? -11.567 25.663 25.106 1.00 94.56 196 ASN A CA 1
ATOM 1562 C C . ASN A 1 196 ? -12.939 25.002 25.354 1.00 94.56 196 ASN A C 1
ATOM 1564 O O . ASN A 1 196 ? -13.897 25.643 25.791 1.00 94.56 196 ASN A O 1
ATOM 1568 N N . LYS A 1 197 ? -13.042 23.716 25.001 1.00 95.12 197 LYS A N 1
ATOM 1569 C CA . LYS A 1 197 ? -14.227 22.881 25.207 1.00 95.12 197 LYS A CA 1
ATOM 1570 C C . LYS A 1 197 ? -14.012 21.942 26.382 1.00 95.12 197 LYS A C 1
ATOM 1572 O O . LYS A 1 197 ? -12.894 21.536 26.683 1.00 95.12 197 LYS A O 1
ATOM 1577 N N . GLU A 1 198 ? -15.111 21.555 27.011 1.00 96.19 198 GLU A N 1
ATOM 1578 C CA . GLU A 1 198 ? -15.089 20.568 28.084 1.00 96.19 198 GLU A CA 1
ATOM 1579 C C . GLU A 1 198 ? -14.844 19.161 27.530 1.00 96.19 198 GLU A C 1
ATOM 1581 O O . GLU A 1 198 ? -15.234 18.833 26.408 1.00 96.19 198 GLU A O 1
ATOM 1586 N N . LEU A 1 199 ? -14.191 18.323 28.326 1.00 96.62 199 LEU A N 1
ATOM 1587 C CA . LEU A 1 199 ? -13.989 16.909 28.050 1.00 96.62 199 LEU A CA 1
ATOM 1588 C C . LEU A 1 199 ? -14.120 16.167 29.374 1.00 96.62 199 LEU A C 1
ATOM 1590 O O . LEU A 1 199 ? -13.334 16.404 30.290 1.00 96.62 199 LEU A O 1
ATOM 1594 N N . SER A 1 200 ? -15.098 15.272 29.459 1.00 96.94 200 SER A N 1
ATOM 1595 C CA . SER A 1 200 ? -15.314 14.433 30.637 1.00 96.94 200 SER A CA 1
ATOM 1596 C C . SER A 1 200 ? -15.039 12.969 30.320 1.00 96.94 200 SER A C 1
ATOM 1598 O O . SER A 1 200 ? -15.075 12.542 29.163 1.00 96.94 200 SER A O 1
ATOM 1600 N N . ALA A 1 201 ? -14.772 12.193 31.364 1.00 96.19 201 ALA A N 1
ATOM 1601 C CA . ALA A 1 201 ? -14.608 10.755 31.276 1.00 96.19 201 ALA A CA 1
ATOM 1602 C C . ALA A 1 201 ? -15.288 10.068 32.460 1.00 96.19 201 ALA A C 1
ATOM 1604 O O . ALA A 1 201 ? -15.309 10.615 33.562 1.00 96.19 201 ALA A O 1
ATOM 1605 N N . ILE A 1 202 ? -15.811 8.868 32.224 1.00 96.38 202 ILE A N 1
ATOM 1606 C CA . ILE A 1 202 ? -16.402 8.009 33.252 1.00 96.38 202 ILE A CA 1
ATOM 1607 C C . ILE A 1 202 ? -15.657 6.676 33.206 1.00 96.38 202 ILE A C 1
ATOM 1609 O O . ILE A 1 202 ? -15.589 6.043 32.153 1.00 96.38 202 ILE A O 1
ATOM 1613 N N . LEU A 1 203 ? -15.081 6.269 34.335 1.00 96.56 203 LEU A N 1
ATOM 1614 C CA . LEU A 1 203 ? -14.534 4.929 34.531 1.00 96.56 203 LEU A CA 1
ATOM 1615 C C . LEU A 1 203 ? -15.566 4.124 35.318 1.00 96.56 203 LEU A C 1
ATOM 1617 O O . LEU A 1 203 ? -16.050 4.599 36.342 1.00 96.56 203 LEU A O 1
ATOM 1621 N N . ILE A 1 204 ? -15.909 2.942 34.822 1.00 97.00 204 ILE A N 1
ATOM 1622 C CA . ILE A 1 204 ? -16.995 2.122 35.354 1.00 97.00 204 ILE A CA 1
ATOM 1623 C C . ILE A 1 204 ? -16.425 0.748 35.669 1.00 97.00 204 ILE A C 1
ATOM 1625 O O . ILE A 1 204 ? -15.767 0.163 34.815 1.00 97.00 204 ILE A O 1
ATOM 1629 N N . ASP A 1 205 ? -16.684 0.232 36.860 1.00 96.50 205 ASP A N 1
ATOM 1630 C CA . ASP A 1 205 ? -16.274 -1.106 37.280 1.00 96.50 205 ASP A CA 1
ATOM 1631 C C . ASP A 1 205 ? -17.522 -1.889 37.696 1.00 96.50 205 ASP A C 1
ATOM 1633 O O . ASP A 1 205 ? -18.408 -1.323 38.339 1.00 96.50 205 ASP A O 1
ATOM 1637 N N . LEU A 1 206 ? -17.649 -3.147 37.263 1.00 95.88 206 LEU A N 1
ATOM 1638 C CA . LEU A 1 206 ? -18.799 -3.971 37.635 1.00 95.88 206 LEU A CA 1
ATOM 1639 C C . LEU A 1 206 ? -18.537 -4.650 38.978 1.00 95.88 206 LEU A C 1
ATOM 1641 O O . LEU A 1 206 ? -17.775 -5.614 39.061 1.00 95.88 206 LEU A O 1
ATOM 1645 N N . ASP A 1 207 ? -19.230 -4.179 40.010 1.00 94.81 207 ASP A N 1
ATOM 1646 C CA . ASP A 1 207 ? -19.108 -4.729 41.356 1.00 94.81 207 ASP A CA 1
ATOM 1647 C C . ASP A 1 207 ? -19.395 -6.240 41.392 1.00 94.81 207 ASP A C 1
ATOM 1649 O O . ASP A 1 207 ? -20.356 -6.742 40.801 1.00 94.81 207 ASP A O 1
ATOM 1653 N N . TYR A 1 208 ? -18.573 -6.966 42.152 1.00 94.19 208 TYR A N 1
ATOM 1654 C CA . TYR A 1 208 ? -18.713 -8.404 42.412 1.00 94.19 208 TYR A CA 1
ATOM 1655 C C . TYR A 1 208 ? -18.704 -9.305 41.156 1.00 94.19 208 TYR A C 1
ATOM 1657 O O . TYR A 1 208 ? -19.252 -10.416 41.163 1.00 94.19 208 TYR A O 1
ATOM 1665 N N . PHE A 1 209 ? -18.091 -8.863 40.051 1.00 95.88 209 PHE A N 1
ATOM 1666 C CA . PHE A 1 209 ? -18.044 -9.650 38.813 1.00 95.88 209 PHE A CA 1
ATOM 1667 C C . PHE A 1 209 ? -17.289 -10.979 38.978 1.00 95.88 209 PHE A C 1
ATOM 1669 O O . PHE A 1 209 ? -17.670 -12.008 38.405 1.00 95.88 209 PHE A O 1
ATOM 1676 N N . TYR A 1 210 ? -16.250 -11.000 39.817 1.00 93.25 210 TYR A N 1
ATOM 1677 C CA . TYR A 1 210 ? -15.543 -12.229 40.175 1.00 93.25 210 TYR A CA 1
ATOM 1678 C C . TYR A 1 210 ? -16.480 -13.271 40.811 1.00 93.25 210 TYR A C 1
ATOM 1680 O O . TYR A 1 210 ? -16.444 -14.452 40.450 1.00 93.25 210 TYR A O 1
ATOM 1688 N N . GLU A 1 211 ? -17.355 -12.852 41.724 1.00 96.44 211 GLU A N 1
ATOM 1689 C CA . GLU A 1 211 ? -18.336 -13.706 42.387 1.00 96.44 211 GLU A CA 1
ATOM 1690 C C . GLU A 1 211 ? -19.380 -14.244 41.404 1.00 96.44 211 GLU A C 1
ATOM 1692 O O . GLU A 1 211 ? -19.731 -15.424 41.488 1.00 96.44 211 GLU A O 1
ATOM 1697 N N . ILE A 1 212 ? -19.818 -13.432 40.435 1.00 94.38 212 ILE A N 1
ATOM 1698 C CA . ILE A 1 212 ? -20.711 -13.870 39.348 1.00 94.38 212 ILE A CA 1
ATOM 1699 C C . ILE A 1 212 ? -20.052 -14.994 38.547 1.00 94.38 212 ILE A C 1
ATOM 1701 O O . ILE A 1 212 ? -20.646 -16.061 38.376 1.00 94.38 212 ILE A O 1
ATOM 1705 N N . ASN A 1 213 ? -18.804 -14.799 38.116 1.00 95.00 213 ASN A N 1
ATOM 1706 C CA . ASN A 1 213 ? -18.054 -15.826 37.393 1.00 95.00 213 ASN A CA 1
ATOM 1707 C C . ASN A 1 213 ? -17.891 -17.105 38.214 1.00 95.00 213 ASN A C 1
ATOM 1709 O O . ASN A 1 213 ? -18.004 -18.208 37.677 1.00 95.00 213 ASN A O 1
ATOM 1713 N N . LYS A 1 214 ? -17.650 -16.976 39.522 1.00 96.19 214 LYS A N 1
ATOM 1714 C CA . LYS A 1 214 ? -17.497 -18.122 40.422 1.00 96.19 214 LYS A CA 1
ATOM 1715 C C . LYS A 1 214 ? -18.806 -18.893 40.618 1.00 96.19 214 LYS A C 1
ATOM 1717 O O . LYS A 1 214 ? -18.767 -20.116 40.727 1.00 96.19 214 LYS A O 1
ATOM 1722 N N . ALA A 1 215 ? -19.941 -18.201 40.690 1.00 96.38 215 ALA A N 1
ATOM 1723 C CA . ALA A 1 215 ? -21.243 -18.806 40.964 1.00 96.38 215 ALA A CA 1
ATOM 1724 C C . ALA A 1 215 ? -21.936 -19.361 39.708 1.00 96.38 215 ALA A C 1
ATOM 1726 O O . ALA A 1 215 ? -22.545 -20.427 39.771 1.00 96.38 215 ALA A O 1
ATOM 1727 N N . ALA A 1 216 ? -21.849 -18.649 38.581 1.00 94.31 216 ALA A N 1
ATOM 1728 C CA . ALA A 1 216 ? -22.596 -18.942 37.353 1.00 94.31 216 ALA A CA 1
ATOM 1729 C C . ALA A 1 216 ? -21.706 -19.341 36.159 1.00 94.31 216 ALA A C 1
ATOM 1731 O O . ALA A 1 216 ? -22.215 -19.722 35.104 1.00 94.31 216 ALA A O 1
ATOM 1732 N N . GLY A 1 217 ? -20.381 -19.304 36.327 1.00 95.25 217 GLY A N 1
ATOM 1733 C CA . GLY A 1 217 ? -19.407 -19.648 35.296 1.00 95.25 217 GLY A CA 1
ATOM 1734 C C . GLY A 1 217 ? -19.081 -18.490 34.349 1.00 95.25 217 GLY A C 1
ATOM 1735 O O . GLY A 1 217 ? -19.848 -17.543 34.184 1.00 95.25 217 GLY A O 1
ATOM 1736 N N . THR A 1 218 ? -17.930 -18.597 33.680 1.00 94.12 218 THR A N 1
ATOM 1737 C CA . THR A 1 218 ? -17.390 -17.548 32.797 1.00 94.12 218 THR A CA 1
ATOM 1738 C C . THR A 1 218 ? -18.307 -17.211 31.626 1.00 94.12 218 THR A C 1
ATOM 1740 O O . THR A 1 218 ? -18.443 -16.046 31.289 1.00 94.12 218 THR A O 1
ATOM 1743 N N . ILE A 1 219 ? -19.001 -18.198 31.050 1.00 96.38 219 ILE A N 1
ATOM 1744 C CA . ILE A 1 219 ? -19.942 -17.962 29.939 1.00 96.38 219 ILE A CA 1
ATOM 1745 C C . ILE A 1 219 ? -21.071 -17.011 30.372 1.00 96.38 219 ILE A C 1
ATOM 1747 O O . ILE A 1 219 ? -21.516 -16.171 29.592 1.00 96.38 219 ILE A O 1
ATOM 1751 N N . TYR A 1 220 ? -21.530 -17.121 31.622 1.00 96.19 220 TYR A N 1
ATOM 1752 C CA . TYR A 1 220 ? -22.542 -16.212 32.150 1.00 96.19 220 TYR A CA 1
ATOM 1753 C C . TYR A 1 220 ? -21.963 -14.817 32.419 1.00 96.19 220 TYR A C 1
ATOM 1755 O O . TYR A 1 220 ? -22.611 -13.820 32.112 1.00 96.19 220 TYR A O 1
ATOM 1763 N N . GLY A 1 221 ? -20.728 -14.725 32.919 1.00 96.94 221 GLY A N 1
ATOM 1764 C CA . GLY A 1 221 ? -20.021 -13.445 33.020 1.00 96.94 221 GLY A CA 1
ATOM 1765 C C . GLY A 1 221 ? -19.843 -12.757 31.664 1.00 96.94 221 GLY A C 1
ATOM 1766 O O . GLY A 1 221 ? -20.097 -11.563 31.542 1.00 96.94 221 GLY A O 1
ATOM 1767 N N . ASP A 1 222 ? -19.500 -13.513 30.622 1.00 97.25 222 ASP A N 1
ATOM 1768 C CA . ASP A 1 222 ? -19.384 -13.018 29.248 1.00 97.25 222 ASP A CA 1
ATOM 1769 C C . ASP A 1 222 ? -20.713 -12.461 28.716 1.00 97.25 222 ASP A C 1
ATOM 1771 O O . ASP A 1 222 ? -20.732 -11.444 28.014 1.00 97.25 222 ASP A O 1
ATOM 1775 N N . PHE A 1 223 ? -21.834 -13.092 29.079 1.00 97.00 223 PHE A N 1
ATOM 1776 C CA . PHE A 1 223 ? -23.171 -12.575 28.794 1.00 97.00 223 PHE A CA 1
ATOM 1777 C C . PHE A 1 223 ? -23.442 -11.257 29.534 1.00 97.00 223 PHE A C 1
ATOM 1779 O O . PHE A 1 223 ? -23.909 -10.304 28.913 1.00 97.00 223 PHE A O 1
ATOM 1786 N N . VAL A 1 224 ? -23.103 -11.168 30.825 1.00 97.00 224 VAL A N 1
ATOM 1787 C CA . VAL A 1 224 ? -23.263 -9.937 31.622 1.00 97.00 224 VAL A CA 1
ATOM 1788 C C . VAL A 1 224 ? -22.452 -8.781 31.029 1.00 97.00 224 VAL A C 1
ATOM 1790 O O . VAL A 1 224 ? -22.975 -7.678 30.887 1.00 97.00 224 VAL A O 1
ATOM 1793 N N . LEU A 1 225 ? -21.206 -9.029 30.618 1.00 97.81 225 LEU A N 1
ATOM 1794 C CA . LEU A 1 225 ? -20.358 -8.015 29.983 1.00 97.81 225 LEU A CA 1
ATOM 1795 C C . LEU A 1 225 ? -20.934 -7.524 28.651 1.00 97.81 225 LEU A C 1
ATOM 1797 O O . LEU A 1 225 ? -20.874 -6.330 28.358 1.00 97.81 225 LEU A O 1
ATOM 1801 N N . ASN A 1 226 ? -21.496 -8.433 27.852 1.00 97.00 226 ASN A N 1
ATOM 1802 C CA . ASN A 1 226 ? -22.162 -8.091 26.598 1.00 97.00 226 ASN A CA 1
ATOM 1803 C C . ASN A 1 226 ? -23.427 -7.257 26.811 1.00 97.00 226 ASN A C 1
ATOM 1805 O O . ASN A 1 226 ? -23.606 -6.233 26.152 1.00 97.00 226 ASN A O 1
ATOM 1809 N N . ASP A 1 227 ? -24.288 -7.672 27.743 1.00 96.69 227 ASP A N 1
ATOM 1810 C CA . ASP A 1 227 ? -25.516 -6.941 28.067 1.00 96.69 227 ASP A CA 1
ATOM 1811 C C . ASP A 1 227 ? -25.191 -5.537 28.596 1.00 96.69 227 ASP A C 1
ATOM 1813 O O . ASP A 1 227 ? -25.775 -4.547 28.151 1.00 96.69 227 ASP A O 1
ATOM 1817 N N . PHE A 1 228 ? -24.185 -5.427 29.468 1.00 96.62 228 PHE A N 1
ATOM 1818 C CA . PHE A 1 228 ? -23.726 -4.139 29.977 1.00 96.62 228 PHE A CA 1
ATOM 1819 C C . PHE A 1 228 ? -23.184 -3.235 28.862 1.00 96.62 228 PHE A C 1
ATOM 1821 O O . PHE A 1 228 ? -23.568 -2.070 28.767 1.00 96.62 228 PHE A O 1
ATOM 1828 N N . ALA A 1 229 ? -22.350 -3.766 27.964 1.00 96.44 229 ALA A N 1
ATOM 1829 C CA . ALA A 1 229 ? -21.829 -3.015 26.823 1.00 96.44 229 ALA A CA 1
ATOM 1830 C C . ALA A 1 229 ? -22.942 -2.482 25.897 1.00 96.44 229 ALA A C 1
ATOM 1832 O O . ALA A 1 229 ? -22.877 -1.338 25.428 1.00 96.44 229 ALA A O 1
ATOM 1833 N N . ALA A 1 230 ? -23.987 -3.279 25.658 1.00 95.06 230 ALA A N 1
ATOM 1834 C CA . ALA A 1 230 ? -25.141 -2.872 24.859 1.00 95.06 230 ALA A CA 1
ATOM 1835 C C . ALA A 1 230 ? -25.954 -1.749 25.533 1.00 95.06 230 ALA A C 1
ATOM 1837 O O . ALA A 1 230 ? -26.348 -0.777 24.881 1.00 95.06 230 ALA A O 1
ATOM 1838 N N . ARG A 1 231 ? -26.163 -1.830 26.853 1.00 94.88 231 ARG A N 1
ATOM 1839 C CA . ARG A 1 231 ? -26.825 -0.762 27.627 1.00 94.88 231 ARG A CA 1
ATOM 1840 C C . ARG A 1 231 ? -26.007 0.521 27.625 1.00 94.88 231 ARG A C 1
ATOM 1842 O O . ARG A 1 231 ? -26.541 1.586 27.320 1.00 94.88 231 ARG A O 1
ATOM 1849 N N . LEU A 1 232 ? -24.704 0.403 27.874 1.00 95.19 232 LEU A N 1
ATOM 1850 C CA . LEU A 1 232 ? -23.779 1.529 27.903 1.00 95.19 232 LEU A CA 1
ATOM 1851 C C . LEU A 1 232 ? -23.797 2.304 26.577 1.00 95.19 232 LEU A C 1
ATOM 1853 O O . LEU A 1 232 ? -23.906 3.526 26.580 1.00 95.19 232 LEU A O 1
ATOM 1857 N N . THR A 1 233 ? -23.772 1.608 25.439 1.00 93.62 233 THR A N 1
ATOM 1858 C CA . THR A 1 233 ? -23.832 2.240 24.103 1.00 93.62 233 THR A CA 1
ATOM 1859 C C . THR A 1 233 ? -25.204 2.805 23.741 1.00 93.62 233 THR A C 1
ATOM 1861 O O . THR A 1 233 ? -25.292 3.719 22.922 1.00 93.62 233 THR A O 1
ATOM 1864 N N . THR A 1 234 ? -26.273 2.306 24.361 1.00 91.38 234 THR A N 1
ATOM 1865 C CA . THR A 1 234 ? -27.617 2.879 24.214 1.00 91.38 234 THR A CA 1
ATOM 1866 C C . THR A 1 234 ? -27.731 4.212 24.959 1.00 91.38 234 THR A C 1
ATOM 1868 O O . THR A 1 234 ? -28.320 5.160 24.444 1.00 91.38 234 THR A O 1
ATOM 1871 N N . ILE A 1 235 ? -27.144 4.302 26.157 1.00 91.38 235 ILE A N 1
ATOM 1872 C CA . ILE A 1 235 ? -27.168 5.513 26.991 1.00 91.38 235 ILE A CA 1
ATOM 1873 C C . ILE A 1 235 ? -26.185 6.565 26.454 1.00 91.38 235 ILE A C 1
ATOM 1875 O O . ILE A 1 235 ? -26.504 7.756 26.364 1.00 91.38 235 ILE A O 1
ATOM 1879 N N . ILE A 1 236 ? -24.993 6.123 26.053 1.00 92.00 236 ILE A N 1
ATOM 1880 C CA . ILE A 1 236 ? -23.934 6.959 25.490 1.00 92.00 236 ILE A CA 1
ATOM 1881 C C . ILE A 1 236 ? -23.952 6.807 23.969 1.00 92.00 236 ILE A C 1
ATOM 1883 O O . ILE A 1 236 ? -23.220 6.002 23.391 1.00 92.00 236 ILE A O 1
ATOM 1887 N N . SER A 1 237 ? -24.809 7.595 23.318 1.00 83.12 237 SER A N 1
ATOM 1888 C CA . SER A 1 237 ? -24.889 7.625 21.858 1.00 83.12 237 SER A CA 1
ATOM 1889 C C . SER A 1 237 ? -23.560 8.057 21.226 1.00 83.12 237 SER A C 1
ATOM 1891 O O . SER A 1 237 ? -22.792 8.823 21.813 1.00 83.12 237 SER A O 1
ATOM 1893 N N . GLN A 1 238 ? -23.315 7.621 19.986 1.00 78.00 238 GLN A N 1
ATOM 1894 C CA . GLN A 1 238 ? -22.091 7.956 19.242 1.00 78.00 238 GLN A CA 1
ATOM 1895 C C . GLN A 1 238 ? -21.882 9.468 19.057 1.00 78.00 238 GLN A C 1
ATOM 1897 O O . GLN A 1 238 ? -20.748 9.928 18.971 1.00 78.00 238 GLN A O 1
ATOM 1902 N N . GLU A 1 239 ? -22.964 10.247 19.009 1.00 79.38 239 GLU A N 1
ATOM 1903 C CA . GLU A 1 239 ? -22.900 11.712 18.928 1.00 79.38 239 GLU A CA 1
ATOM 1904 C C . GLU A 1 239 ? -22.442 12.353 20.245 1.00 79.38 239 GLU A C 1
ATOM 1906 O O . GLU A 1 239 ? -21.869 13.442 20.241 1.00 79.38 239 GLU A O 1
ATOM 1911 N N . ARG A 1 240 ? -22.695 11.681 21.374 1.00 83.62 240 ARG A N 1
ATOM 1912 C CA . ARG A 1 240 ? -22.391 12.169 22.723 1.00 83.62 240 ARG A CA 1
ATOM 1913 C C . ARG A 1 240 ? -21.009 11.736 23.205 1.00 83.62 240 ARG A C 1
ATOM 1915 O O . ARG A 1 240 ? -20.387 12.452 23.988 1.00 83.62 240 ARG A O 1
ATOM 1922 N N . GLY A 1 241 ? -20.520 10.581 22.758 1.00 92.50 241 GLY A N 1
ATOM 1923 C CA . GLY A 1 241 ? -19.203 10.088 23.142 1.00 92.50 241 GLY A CA 1
ATOM 1924 C C . GLY A 1 241 ? -18.864 8.695 22.628 1.00 92.50 241 GLY A C 1
ATOM 1925 O O . GLY A 1 241 ? -19.563 8.115 21.799 1.00 92.50 241 GLY A O 1
ATOM 1926 N N . SER A 1 242 ? -17.763 8.159 23.151 1.00 95.06 242 SER A N 1
ATOM 1927 C CA . SER A 1 242 ? -17.230 6.844 22.785 1.00 95.06 242 SER A CA 1
ATOM 1928 C C . SER A 1 242 ? -17.107 5.946 24.011 1.00 95.06 242 SER A C 1
ATOM 1930 O O . SER A 1 242 ? -16.640 6.392 25.058 1.00 95.06 242 SER A O 1
ATOM 1932 N N . CYS A 1 243 ? -17.468 4.671 23.856 1.00 96.69 243 CYS A N 1
ATOM 1933 C CA . CYS A 1 243 ? -17.389 3.655 24.908 1.00 96.69 243 CYS A CA 1
ATOM 1934 C C . CYS A 1 243 ? -16.288 2.635 24.614 1.00 96.69 243 CYS A C 1
ATOM 1936 O O . CYS A 1 243 ? -16.118 2.196 23.472 1.00 96.69 243 CYS A O 1
ATOM 1938 N N . PHE A 1 244 ? -15.576 2.233 25.661 1.00 96.75 244 PHE A N 1
ATOM 1939 C CA . PHE A 1 244 ? -14.418 1.357 25.591 1.00 96.75 244 PHE A CA 1
ATOM 1940 C C . PHE A 1 244 ? -14.500 0.275 26.666 1.00 96.75 244 PHE A C 1
ATOM 1942 O O . PHE A 1 244 ? -14.956 0.533 27.782 1.00 96.75 244 PHE A O 1
ATOM 1949 N N . ARG A 1 245 ? -13.975 -0.913 26.368 1.00 96.50 245 ARG A N 1
ATOM 1950 C CA . ARG A 1 245 ? -13.638 -1.903 27.388 1.00 96.50 245 ARG A CA 1
ATOM 1951 C C . ARG A 1 245 ? -12.199 -1.670 27.839 1.00 96.50 245 ARG A C 1
ATOM 1953 O O . ARG A 1 245 ? -11.260 -1.804 27.053 1.00 96.50 245 ARG A O 1
ATOM 1960 N N . PHE A 1 246 ? -12.027 -1.279 29.098 1.00 93.94 246 PHE A N 1
ATOM 1961 C CA . PHE A 1 246 ? -10.735 -0.863 29.637 1.00 93.94 246 PHE A CA 1
ATOM 1962 C C . PHE A 1 246 ? -9.884 -2.065 30.066 1.00 93.94 246 PHE A C 1
ATOM 1964 O O . PHE A 1 246 ? -8.725 -2.185 29.664 1.00 93.94 246 PHE A O 1
ATOM 1971 N N . SER A 1 247 ? -10.457 -2.978 30.850 1.00 90.94 247 SER A N 1
ATOM 1972 C CA . SER A 1 247 ? -9.808 -4.225 31.278 1.00 90.94 247 SER A CA 1
ATOM 1973 C C . SER A 1 247 ? -10.809 -5.127 31.983 1.00 90.94 247 SER A C 1
ATOM 1975 O O . SER A 1 247 ? -11.486 -4.636 32.869 1.00 90.94 247 SER A O 1
ATOM 1977 N N . GLY A 1 248 ? -10.868 -6.427 31.678 1.00 90.81 248 GLY A N 1
ATOM 1978 C CA . GLY A 1 248 ? -11.716 -7.364 32.434 1.00 90.81 248 GLY A CA 1
ATOM 1979 C C . GLY A 1 248 ? -13.183 -6.918 32.494 1.00 90.81 248 GLY A C 1
ATOM 1980 O O . GLY A 1 248 ? -13.861 -6.935 31.460 1.00 90.81 248 GLY A O 1
ATOM 1981 N N . GLU A 1 249 ? -13.625 -6.517 33.689 1.00 94.75 249 GLU A N 1
ATOM 1982 C CA . GLU A 1 249 ? -14.950 -5.967 34.020 1.00 94.75 249 GLU A CA 1
ATOM 1983 C C . GLU A 1 249 ? -15.051 -4.431 34.026 1.00 94.75 249 GLU A C 1
ATOM 1985 O O . GLU A 1 249 ? -16.130 -3.883 34.229 1.00 94.75 249 GLU A O 1
ATOM 1990 N N . THR A 1 250 ? -13.949 -3.730 33.764 1.00 97.12 250 THR A N 1
ATOM 1991 C CA . THR A 1 250 ? -13.881 -2.269 33.770 1.00 97.12 250 THR A CA 1
ATOM 1992 C C . THR A 1 250 ? -14.147 -1.690 32.376 1.00 97.12 250 THR A C 1
ATOM 1994 O O . THR A 1 250 ? -13.506 -2.063 31.383 1.00 97.12 250 THR A O 1
ATOM 1997 N N . PHE A 1 251 ? -15.035 -0.703 32.308 1.00 97.88 251 PHE A N 1
ATOM 1998 C CA . PHE A 1 251 ? -15.421 0.054 31.120 1.00 97.88 251 PHE A CA 1
ATOM 1999 C C . PHE A 1 251 ? -15.017 1.525 31.245 1.00 97.88 251 PHE A C 1
ATOM 2001 O O . PHE A 1 251 ? -14.780 2.045 32.334 1.00 97.88 251 PHE A O 1
ATOM 2008 N N . PHE A 1 252 ? -14.928 2.211 30.110 1.00 97.31 252 PHE A N 1
ATOM 2009 C CA . PHE A 1 252 ? -14.582 3.626 30.053 1.00 97.31 252 PHE A CA 1
ATOM 2010 C C . PHE A 1 252 ? -15.459 4.345 29.032 1.00 97.31 252 PHE A C 1
ATOM 2012 O O . PHE A 1 252 ? -15.649 3.851 27.921 1.00 97.31 252 PHE A O 1
ATOM 2019 N N . ALA A 1 253 ? -15.947 5.531 29.377 1.00 96.81 253 ALA A N 1
ATOM 2020 C CA . ALA A 1 253 ? -16.643 6.417 28.456 1.00 96.81 253 ALA A CA 1
ATOM 2021 C C . ALA A 1 253 ? -15.903 7.748 28.327 1.00 96.81 253 ALA A C 1
ATOM 2023 O O . ALA A 1 253 ? -15.552 8.366 29.330 1.00 96.81 253 ALA A O 1
ATOM 2024 N N . LEU A 1 254 ? -15.688 8.197 27.090 1.00 97.19 254 LEU A N 1
ATOM 2025 C CA . LEU A 1 254 ? -15.089 9.491 26.768 1.00 97.19 254 LEU A CA 1
ATOM 2026 C C . LEU A 1 254 ? -16.158 10.416 26.183 1.00 97.19 254 LEU A C 1
ATOM 2028 O O . LEU A 1 254 ? -16.780 10.063 25.182 1.00 97.19 254 LEU A O 1
ATOM 2032 N N . LEU A 1 255 ? -16.346 11.594 26.783 1.00 96.81 255 LEU A N 1
ATOM 2033 C CA . LEU A 1 255 ? -17.470 12.499 26.518 1.00 96.81 255 LEU A CA 1
ATOM 2034 C C . LEU A 1 255 ? -16.973 13.904 26.117 1.00 96.81 255 LEU A C 1
ATOM 2036 O O . LEU A 1 255 ? -16.812 14.782 26.976 1.00 96.81 255 LEU A O 1
ATOM 2040 N N . PRO A 1 256 ? -16.685 14.145 24.825 1.00 95.56 256 PRO A N 1
ATOM 2041 C CA . PRO A 1 256 ? -16.332 15.473 24.330 1.00 95.56 256 PRO A CA 1
ATOM 2042 C C . PRO A 1 256 ? -17.489 16.468 24.490 1.00 95.56 256 PRO A C 1
ATOM 2044 O O . PRO A 1 256 ? -18.648 16.131 24.275 1.00 95.56 256 PRO A O 1
ATOM 2047 N N . GLY A 1 257 ? -17.183 17.715 24.843 1.00 94.25 257 GLY A N 1
ATOM 2048 C CA . GLY A 1 257 ? -18.173 18.788 24.979 1.00 94.25 257 GLY A CA 1
ATOM 2049 C C . GLY A 1 257 ? -19.136 18.633 26.160 1.00 94.25 257 GLY A C 1
ATOM 2050 O O . GLY A 1 257 ? -20.185 19.268 26.156 1.00 94.25 257 GLY A O 1
ATOM 2051 N N . THR A 1 258 ? -18.800 17.789 27.138 1.00 94.62 258 THR A N 1
ATOM 2052 C CA . THR A 1 258 ? -19.644 17.482 28.301 1.00 94.62 258 THR A CA 1
ATOM 2053 C C . THR A 1 258 ? -18.955 17.959 29.584 1.00 94.62 258 THR A C 1
ATOM 2055 O O . THR A 1 258 ? -17.817 17.551 29.834 1.00 94.62 258 THR A O 1
ATOM 2058 N N . ASN A 1 259 ? -19.619 18.778 30.412 1.00 95.06 259 ASN A N 1
ATOM 2059 C CA . ASN A 1 259 ? -19.102 19.145 31.749 1.00 95.06 259 ASN A CA 1
ATOM 2060 C C . ASN A 1 259 ? -19.206 17.982 32.728 1.00 95.06 259 ASN A C 1
ATOM 2062 O O . ASN A 1 259 ? -20.024 17.076 32.583 1.00 95.06 259 ASN A O 1
ATOM 2066 N N . THR A 1 260 ? -18.475 18.121 33.830 1.00 95.12 260 THR A N 1
ATOM 2067 C CA . THR A 1 260 ? -18.543 17.250 35.000 1.00 95.12 260 THR A CA 1
ATOM 2068 C C . THR A 1 260 ? -19.967 17.007 35.505 1.00 95.12 260 THR A C 1
ATOM 2070 O O . THR A 1 260 ? -20.277 15.880 35.868 1.00 95.12 260 THR A O 1
ATOM 2073 N N . LYS A 1 261 ? -20.851 18.020 35.524 1.00 96.06 261 LYS A N 1
ATOM 2074 C CA . LYS A 1 261 ? -22.229 17.838 36.014 1.00 96.06 261 LYS A CA 1
ATOM 2075 C C . LYS A 1 261 ? -23.041 16.943 35.077 1.00 96.06 261 LYS A C 1
ATOM 2077 O O . LYS A 1 261 ? -23.619 15.970 35.528 1.00 96.06 261 LYS A O 1
ATOM 2082 N N . GLN A 1 262 ? -23.027 17.227 33.777 1.00 94.06 262 GLN A N 1
ATOM 2083 C CA . GLN A 1 262 ? -23.682 16.385 32.773 1.00 94.06 262 GLN A CA 1
ATOM 2084 C C . GLN A 1 262 ? -23.109 14.964 32.738 1.00 94.06 262 GLN A C 1
ATOM 2086 O O . GLN A 1 262 ? -23.850 14.016 32.502 1.00 94.06 262 GLN A O 1
ATOM 2091 N N . ALA A 1 263 ? -21.798 14.814 32.951 1.00 95.00 263 ALA A N 1
ATOM 2092 C CA . ALA A 1 263 ? -21.159 13.507 33.042 1.00 95.00 263 ALA A CA 1
ATOM 2093 C C . ALA A 1 263 ? -21.616 12.737 34.289 1.00 95.00 263 ALA A C 1
ATOM 2095 O O . ALA A 1 263 ? -21.846 11.536 34.195 1.00 95.00 263 ALA A O 1
ATOM 2096 N N . LEU A 1 264 ? -21.793 13.420 35.425 1.00 95.50 264 LEU A N 1
ATOM 2097 C CA . LEU A 1 264 ? -22.350 12.831 36.642 1.00 95.50 264 LEU A CA 1
ATOM 2098 C C . LEU A 1 264 ? -23.814 12.421 36.446 1.00 95.50 264 LEU A C 1
ATOM 2100 O O . LEU A 1 264 ? -24.150 11.274 36.709 1.00 95.50 264 LEU A O 1
ATOM 2104 N N . ASP A 1 265 ? -24.647 13.315 35.906 1.00 93.69 265 ASP A N 1
ATOM 2105 C CA . ASP A 1 265 ? -26.055 13.025 35.607 1.00 93.69 265 ASP A CA 1
ATOM 2106 C C . ASP A 1 265 ? -26.175 11.804 34.673 1.00 93.69 265 ASP A C 1
ATOM 2108 O O . ASP A 1 265 ? -27.066 10.977 34.825 1.00 93.69 265 ASP A O 1
ATOM 2112 N N . LEU A 1 266 ? -25.258 11.661 33.706 1.00 91.62 266 LEU A N 1
ATOM 2113 C CA . LEU A 1 266 ? -25.199 10.495 32.825 1.00 91.62 266 LEU A CA 1
ATOM 2114 C C . LEU A 1 266 ? -24.763 9.235 33.576 1.00 91.62 266 LEU A C 1
ATOM 2116 O O . LEU A 1 266 ? -25.369 8.185 33.381 1.00 91.62 266 LEU A O 1
ATOM 2120 N N . ALA A 1 267 ? -23.739 9.337 34.427 1.00 92.81 267 ALA A N 1
ATOM 2121 C CA . ALA A 1 267 ? -23.251 8.226 35.237 1.00 92.81 267 ALA A CA 1
ATOM 2122 C C . ALA A 1 267 ? -24.342 7.661 36.161 1.00 92.81 267 ALA A C 1
ATOM 2124 O O . ALA A 1 267 ? -24.411 6.453 36.336 1.00 92.81 267 ALA A O 1
ATOM 2125 N N . GLU A 1 268 ? -25.223 8.511 36.693 1.00 92.44 268 GLU A N 1
ATOM 2126 C CA . GLU A 1 268 ? -26.370 8.095 37.514 1.00 92.44 268 GLU A CA 1
ATOM 2127 C C . GLU A 1 268 ? -27.469 7.365 36.719 1.00 92.44 268 GLU A C 1
ATOM 2129 O O . GLU A 1 268 ? -28.335 6.727 37.316 1.00 92.44 268 GLU A O 1
ATOM 2134 N N . THR A 1 269 ? -27.456 7.452 35.384 1.00 89.12 269 THR A N 1
ATOM 2135 C CA . THR A 1 269 ? -28.423 6.762 34.507 1.00 89.12 269 THR A CA 1
ATOM 2136 C C . THR A 1 269 ? -27.927 5.430 33.944 1.00 89.12 269 THR A C 1
ATOM 2138 O O . THR A 1 269 ? -28.713 4.749 33.280 1.00 89.12 269 THR A O 1
ATOM 2141 N N . LEU A 1 270 ? -26.648 5.094 34.165 1.00 83.94 270 LEU A N 1
ATOM 2142 C CA . LEU A 1 270 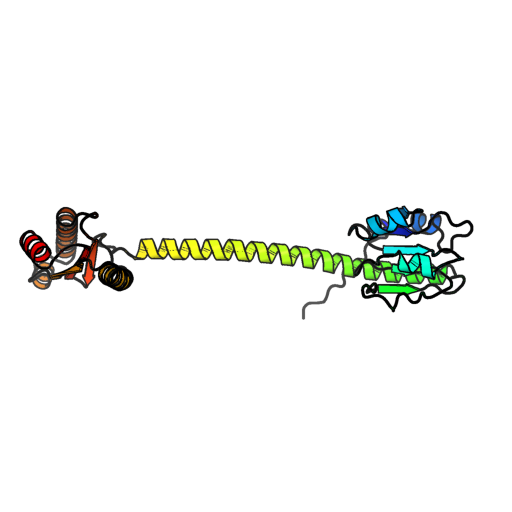? -26.023 3.829 33.755 1.00 83.94 270 LEU A CA 1
ATOM 2143 C C . LEU A 1 270 ? -26.558 2.648 34.572 1.00 83.94 270 LEU A C 1
ATOM 2145 O O . LEU A 1 270 ? -26.793 1.591 33.942 1.00 83.94 270 LEU A O 1
#

Secondary structure (DSSP, 8-state):
-----PPPPPPGGGPEEEEE-TT-SS-SS-HHHHHHTT-EEEEE--HHHHHHHHTSTT-SEEEE---SS-HHHHHHH----TTS-EEE-SSS--SGGGSS---S-EEEPPSS--HHHHHHHHHHHHHHHHHHHHHHHHHHHHHHHHHHHHHHHHHHHHHHHHHHHHHTB-TTT-SBPHHHHHHHHHHHHHHHHHTT--EEEEEEE-TTHHHHHHHH-HHHHHHHHHHHHHHHHHHS-TTT-EEEEEETTEEEEEEET--HHHHHHHHTT-

pLDDT: mean 84.64, std 12.63, range [38.47, 97.88]

Radius of gyration: 39.56 Å; chains: 1; bounding box: 71×45×97 Å

Foldseek 3Di:
DPPPDQQDLDQQLVAEEEEEQVPDPDDLDDPVVSVVSNHRYDYDNDLVVQQVVQQDPRHLEYEYEADPPDSQVSLVSHQHDQQHAYEYEDDDPHVCVPDPRRRPHYDYAHDRHDPVRVVVSVSVSSSSSSVSVVVVVVVVVVVVVVVVVVVVVVVVVVVVVVVVVVVQADPLQRAGEQVVCVVVVVVLVVVCVVVVADKDKDKDADPPLVVCCVPVNPVVSSVVSNVVSVVLCVLCPVVQWGKYDYDDRMIMTIGTRDDPVRVVVSVVVD

Sequence (270 aa):
MQTFNYPDIPEPAELTILLVNSSQSDPIVNRQRLVDGGYRLIECTDTVDFSSMAAEPKFDIIIVEPPEENVAGFCSDYRFPDKTPLLWAGPEQPELMSSETRPEMVIFCSNKPDTQEITSHLKSLQSFAAIHRSIRNQEQHIANLEQKIEILQ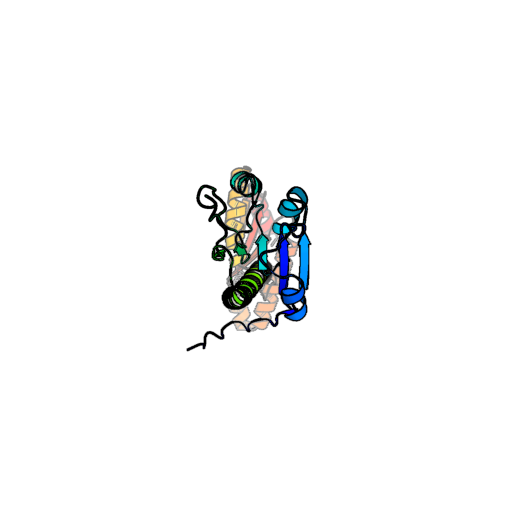KSTEEHILYLDILAMRDGLTGLFDRKHLNKVLPQKFSEASVNNKELSAILIDLDYFYEINKAAGTIYGDFVLNDFAARLTTIISQERGSCFRFSGETFFALLPGTNTKQALDLAETL